Protein AF-A0A381ICF3-F1 (afdb_monomer_lite)

Foldseek 3Di:
DLVVLCVLLVVLQEDEDSVVSVLLCVLQVVVDPLDPDDPVNSSVLSNVLSVVQDHPGYRDSVSSCLRGPVNLLVLLLVLLVCLLVLVLPVNVVSVVVCVVSPDDLLNSLVSNLVLLVLLVQLVVVVVVVDDLVVSCVVVVHDSVSSVSSVVSNVRDDPVRSVVLNVLSVVLVVCCVVVVDPSVVSVSCSSVVSSDDPDD

Organism: Clostridioides difficile (NCBI:txid1496)

Sequence (199 aa):
MFKWIKKSFALNDVIIDNSQIMYFIEQEGYRDKSSEKTLSDLENEINKISSFVGKGNNVTNDVIDKLSQKKVENDIFKLIDYIGEQNASNAMKILNDMIQEGESVLGIFSMIARQFKIIMQVRQLQLDGYSTKLIADKLKMHQFVVGKALKQTKNFSDDIIVEILNYILESDYKIKTGLIRDTLAVEMLVSRYCKREAI

Structure (mmCIF, N/CA/C/O backbone):
data_AF-A0A381ICF3-F1
#
_entry.id   AF-A0A381ICF3-F1
#
loop_
_atom_site.group_PDB
_atom_site.id
_atom_site.type_symbol
_atom_site.label_atom_id
_atom_site.label_alt_id
_atom_site.label_comp_id
_atom_site.label_asym_id
_atom_site.label_entity_id
_atom_site.label_seq_id
_atom_site.pdbx_PDB_ins_code
_atom_site.Cartn_x
_atom_site.Cartn_y
_atom_site.Cartn_z
_atom_site.occupancy
_atom_site.B_iso_or_equiv
_atom_site.auth_seq_id
_atom_site.auth_comp_id
_atom_site.auth_asym_id
_atom_site.auth_atom_id
_atom_site.pdbx_PDB_model_num
ATOM 1 N N . MET A 1 1 ? -11.401 23.725 9.146 1.00 75.62 1 MET A N 1
ATOM 2 C CA . MET A 1 1 ? -11.017 22.300 9.222 1.00 75.62 1 MET A CA 1
ATOM 3 C C . MET A 1 1 ? -10.700 21.842 10.641 1.00 75.62 1 MET A C 1
ATOM 5 O O . MET A 1 1 ? -11.490 21.081 11.167 1.00 75.62 1 MET A O 1
ATOM 9 N N . PHE A 1 2 ? -9.653 22.350 11.306 1.00 87.56 2 PHE A N 1
ATOM 10 C CA . PHE A 1 2 ? -9.310 21.960 12.690 1.00 87.56 2 PHE A CA 1
ATOM 11 C C . PHE A 1 2 ? -10.513 21.962 13.657 1.00 87.56 2 PHE A C 1
ATOM 13 O O . PHE A 1 2 ? -10.790 20.967 14.317 1.00 87.56 2 PHE A O 1
ATOM 20 N N . LYS A 1 3 ? -11.287 23.060 13.679 1.00 88.69 3 LYS A N 1
ATOM 21 C CA . LYS A 1 3 ? -12.502 23.184 14.509 1.00 88.69 3 LYS A CA 1
ATOM 22 C C . LYS A 1 3 ? -13.570 22.129 14.191 1.00 88.69 3 LYS A C 1
ATOM 24 O O . LYS A 1 3 ? -14.278 21.711 15.096 1.00 88.69 3 LYS A O 1
ATOM 29 N N . TRP A 1 4 ? -13.691 21.731 12.923 1.00 90.94 4 TRP A N 1
ATOM 30 C CA . TRP A 1 4 ? -14.648 20.709 12.497 1.00 90.94 4 TRP A CA 1
ATOM 31 C C . TRP A 1 4 ? -14.203 19.331 12.989 1.00 90.94 4 TRP A C 1
ATOM 33 O O . TRP A 1 4 ? -14.973 18.695 13.689 1.00 90.94 4 TRP A O 1
ATOM 43 N N . ILE A 1 5 ? -12.937 18.951 12.776 1.00 91.06 5 ILE A N 1
ATOM 44 C CA . ILE A 1 5 ? -12.375 17.678 13.268 1.00 91.06 5 ILE A CA 1
ATOM 45 C C . ILE A 1 5 ? -12.525 17.570 14.791 1.00 91.06 5 ILE A C 1
ATOM 47 O O . ILE A 1 5 ? -13.017 16.564 15.293 1.00 91.06 5 ILE A O 1
ATOM 51 N N . LYS A 1 6 ? -12.191 18.642 15.527 1.00 93.00 6 LYS A N 1
ATOM 52 C CA . LYS A 1 6 ? -12.375 18.697 16.985 1.00 93.00 6 LYS A CA 1
ATOM 53 C C . LYS A 1 6 ? -13.827 18.448 17.395 1.00 93.00 6 LYS A C 1
ATOM 55 O O . LYS A 1 6 ? -14.081 17.708 18.339 1.00 93.00 6 LYS A O 1
ATOM 60 N N . LYS A 1 7 ? -14.776 19.074 16.691 1.00 92.94 7 LYS A N 1
ATOM 61 C CA . LYS A 1 7 ? -16.208 18.897 16.948 1.00 92.94 7 LYS A CA 1
ATOM 62 C C . LYS A 1 7 ? -16.662 17.474 16.614 1.00 92.94 7 LYS A C 1
ATOM 64 O O . LYS A 1 7 ? -17.421 16.912 17.388 1.00 92.94 7 LYS A O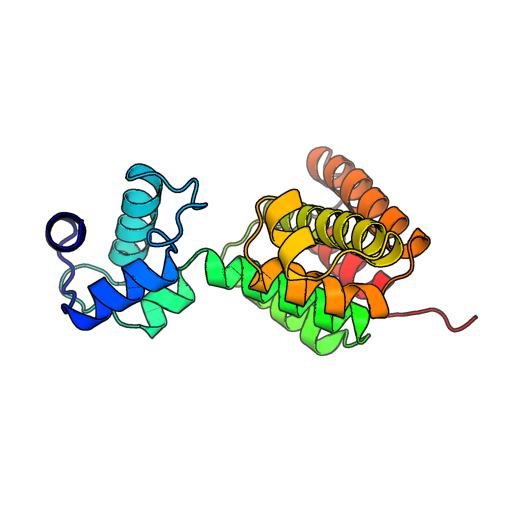 1
ATOM 69 N N . SER A 1 8 ? -16.194 16.891 15.513 1.00 92.81 8 SER A N 1
ATOM 70 C CA . SER A 1 8 ? -16.572 15.539 15.087 1.00 92.81 8 SER A CA 1
ATOM 71 C C . SER A 1 8 ? -16.098 14.460 16.066 1.00 92.81 8 SER A C 1
ATOM 73 O O . SER A 1 8 ? -16.874 13.572 16.401 1.00 92.81 8 SER A O 1
ATOM 75 N N . PHE A 1 9 ? -14.876 14.564 16.600 1.00 94.19 9 PHE A N 1
ATOM 76 C CA . PHE A 1 9 ? -14.427 13.679 17.684 1.00 94.19 9 PHE A CA 1
ATOM 77 C C . PHE A 1 9 ? -15.254 13.880 18.964 1.00 94.19 9 PHE A C 1
ATOM 79 O O . PHE A 1 9 ? -15.698 12.908 19.568 1.00 94.19 9 PHE A O 1
ATOM 86 N N . ALA A 1 10 ? -15.552 15.131 19.336 1.00 92.31 10 ALA A N 1
ATOM 87 C CA . ALA A 1 10 ? -16.382 15.416 20.508 1.00 92.31 10 ALA A CA 1
ATOM 88 C C . ALA A 1 10 ? -17.822 14.878 20.378 1.00 92.31 10 ALA A C 1
ATOM 90 O O . ALA A 1 10 ? -18.393 14.442 21.370 1.00 92.31 10 ALA A O 1
ATOM 91 N N . LEU A 1 11 ? -18.401 14.870 19.170 1.00 93.75 11 LEU A N 1
ATOM 92 C CA . LEU A 1 11 ? -19.720 14.274 18.901 1.00 93.75 11 LEU A CA 1
ATOM 93 C C . LEU A 1 11 ? -19.746 12.753 19.114 1.00 93.75 11 LEU A C 1
ATOM 95 O O . LEU A 1 11 ? -20.815 12.197 19.344 1.00 93.75 11 LEU A O 1
ATOM 99 N N . ASN A 1 12 ? -18.588 12.095 19.049 1.00 92.88 12 ASN A N 1
ATOM 100 C CA . ASN A 1 12 ? -18.431 10.668 19.315 1.00 92.88 12 ASN A CA 1
ATOM 101 C C . ASN A 1 12 ? -18.023 10.369 20.776 1.00 92.88 12 ASN A C 1
ATOM 103 O O . ASN A 1 12 ? -17.637 9.245 21.087 1.00 92.88 12 ASN A O 1
ATOM 107 N N . ASP A 1 13 ? -18.107 11.357 21.675 1.00 93.12 13 ASP A N 1
ATOM 108 C CA . ASP A 1 13 ? -17.745 11.252 23.096 1.00 93.12 13 ASP A CA 1
ATOM 109 C C . ASP A 1 13 ? -16.287 10.812 23.353 1.00 93.12 13 ASP A C 1
ATOM 111 O O . ASP A 1 13 ? -16.003 10.201 24.384 1.00 93.12 13 ASP A O 1
ATOM 115 N N . VAL A 1 14 ? -15.342 11.108 22.451 1.00 95.31 14 VAL A N 1
ATOM 116 C CA . VAL A 1 14 ? -13.908 10.822 22.660 1.00 95.31 14 VAL A CA 1
ATOM 117 C C . VAL A 1 14 ? -13.097 12.091 22.898 1.00 95.31 14 VAL A C 1
ATOM 119 O O . VAL A 1 14 ? -13.398 13.166 22.371 1.00 95.31 14 VAL A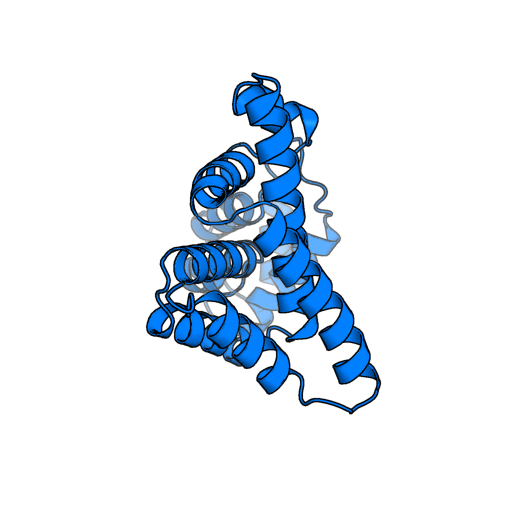 O 1
ATOM 122 N N . ILE A 1 15 ? -12.047 11.967 23.708 1.00 93.94 15 ILE A N 1
ATOM 123 C CA . ILE A 1 15 ? -11.167 13.074 24.079 1.00 93.94 15 ILE A CA 1
ATOM 124 C C . ILE A 1 15 ? -9.988 13.097 23.102 1.00 93.94 15 ILE A C 1
ATOM 126 O O . ILE A 1 15 ? -9.319 12.087 22.888 1.00 93.94 15 ILE A O 1
ATOM 130 N N . ILE A 1 16 ? -9.726 14.248 22.484 1.00 94.94 16 ILE A N 1
ATOM 131 C CA . ILE A 1 16 ? -8.587 14.427 21.581 1.00 94.94 16 ILE A CA 1
ATOM 132 C C . ILE A 1 16 ? -7.931 15.791 21.802 1.00 94.94 16 ILE A C 1
ATOM 134 O O . ILE A 1 16 ? -8.583 16.842 21.763 1.00 94.94 16 ILE A O 1
ATOM 138 N N . ASP A 1 17 ? -6.618 15.768 22.011 1.00 94.75 17 ASP A N 1
ATOM 139 C CA . ASP A 1 17 ? -5.812 16.966 22.192 1.00 94.75 17 ASP A CA 1
ATOM 140 C C . ASP A 1 17 ? -5.475 17.637 20.858 1.00 94.75 17 ASP A C 1
ATOM 142 O O . ASP A 1 17 ? -5.479 17.038 19.779 1.00 94.75 17 ASP A O 1
ATOM 146 N N . ASN A 1 18 ? -5.145 18.928 20.926 1.00 93.25 18 ASN A N 1
ATOM 147 C CA . ASN A 1 18 ? -4.840 19.710 19.731 1.00 93.25 18 ASN A CA 1
ATOM 148 C C . ASN A 1 18 ? -3.637 19.140 18.948 1.00 93.25 18 ASN A C 1
ATOM 150 O O . ASN A 1 18 ? -3.632 19.219 17.720 1.00 93.25 18 ASN A O 1
ATOM 154 N N . SER A 1 19 ? -2.648 18.552 19.631 1.00 92.94 19 SER A N 1
ATOM 155 C CA . SER A 1 19 ? -1.503 17.867 19.013 1.00 92.94 19 SER A CA 1
ATOM 156 C C . SER A 1 19 ? -1.933 16.678 18.156 1.00 92.94 19 SER A C 1
ATOM 158 O O . SER A 1 19 ? -1.491 16.556 17.018 1.00 92.94 19 SER A O 1
ATOM 160 N N . GLN A 1 20 ? -2.849 15.851 18.657 1.00 93.88 20 GLN A N 1
ATOM 161 C CA . GLN A 1 20 ? -3.357 14.668 17.964 1.00 93.88 20 GLN A CA 1
ATOM 162 C C . GLN A 1 20 ? -4.243 15.051 16.781 1.00 93.88 20 GLN A C 1
ATOM 164 O O . GLN A 1 20 ? -4.170 14.413 15.737 1.00 93.88 20 GLN A O 1
ATOM 169 N N . ILE A 1 21 ? -5.017 16.138 16.884 1.00 91.75 21 ILE A N 1
ATOM 170 C CA . ILE A 1 21 ? -5.759 16.674 15.731 1.00 91.75 21 ILE A CA 1
ATOM 171 C C . ILE A 1 21 ? -4.792 17.101 14.621 1.00 91.75 21 ILE A C 1
ATOM 173 O O . ILE A 1 21 ? -5.033 16.819 13.449 1.00 91.75 21 ILE A O 1
ATOM 177 N N . MET A 1 22 ? -3.703 17.793 14.971 1.00 88.69 22 MET A N 1
ATOM 178 C CA . MET A 1 22 ? -2.701 18.208 13.985 1.00 88.6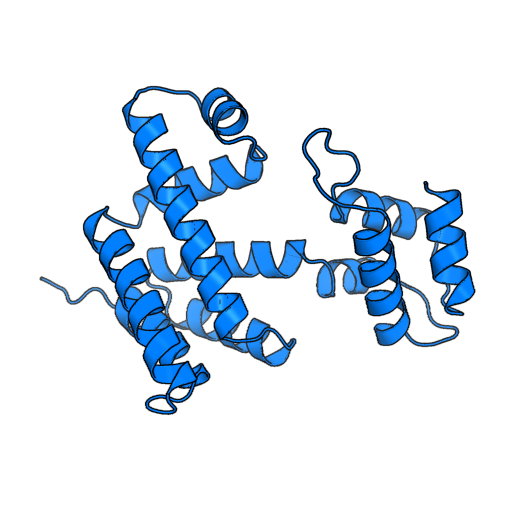9 22 MET A CA 1
ATOM 179 C C . MET A 1 22 ? -2.016 17.002 13.346 1.00 88.69 22 MET A C 1
ATOM 181 O O . MET A 1 22 ? -1.868 16.976 12.125 1.00 88.69 22 MET A O 1
ATOM 185 N N . TYR A 1 23 ? -1.676 16.001 14.158 1.00 88.19 23 TYR A N 1
ATOM 186 C CA . TYR A 1 23 ? -1.089 14.749 13.701 1.00 88.19 23 TYR A CA 1
ATOM 187 C C . TYR A 1 23 ? -2.024 13.988 12.751 1.00 88.19 23 TYR A C 1
ATOM 189 O O . TYR A 1 23 ? -1.622 13.615 11.654 1.00 88.19 23 TYR A O 1
ATOM 197 N N . PHE A 1 24 ? -3.303 13.851 13.107 1.00 88.12 24 PHE A N 1
ATOM 198 C CA . PHE A 1 24 ? -4.329 13.246 12.256 1.00 88.12 24 PHE A CA 1
ATOM 199 C C . PHE A 1 24 ? -4.463 13.967 10.907 1.00 88.12 24 PHE A C 1
ATOM 201 O O . PHE A 1 24 ? -4.472 13.322 9.866 1.00 88.12 24 PHE A O 1
ATOM 208 N N . ILE A 1 25 ? -4.499 15.306 10.886 1.00 85.12 25 ILE A N 1
ATOM 209 C CA . ILE A 1 25 ? -4.577 16.077 9.628 1.00 85.12 25 ILE A CA 1
ATOM 210 C C . ILE A 1 25 ? -3.374 15.796 8.716 1.00 85.12 25 ILE A C 1
ATOM 212 O O . ILE A 1 25 ? -3.514 15.740 7.492 1.00 85.12 25 ILE A O 1
ATOM 216 N N . GLU A 1 26 ? -2.186 15.663 9.301 1.00 80.00 26 GLU A N 1
ATOM 217 C CA . GLU A 1 26 ? -0.960 15.352 8.572 1.00 80.00 26 GLU A CA 1
ATOM 218 C C . GLU A 1 26 ? -0.970 13.912 8.039 1.00 80.00 26 GLU A C 1
ATOM 220 O O . GLU A 1 26 ? -0.672 13.679 6.860 1.00 80.00 26 GLU A O 1
ATOM 225 N N . GLN A 1 27 ? -1.402 12.953 8.860 1.00 77.25 27 GLN A N 1
ATOM 226 C CA . GLN A 1 27 ? -1.544 11.560 8.448 1.00 77.25 27 GLN A CA 1
ATOM 227 C C . GLN A 1 27 ? -2.616 11.379 7.378 1.00 77.25 27 GLN A C 1
ATOM 229 O O . GLN A 1 27 ? -2.380 10.690 6.396 1.00 77.25 27 GLN A O 1
ATOM 234 N N . GLU A 1 28 ? -3.720 12.108 7.420 1.00 73.31 28 GLU A N 1
ATOM 235 C CA . GLU A 1 28 ? -4.724 11.995 6.367 1.00 73.31 28 GLU A CA 1
ATOM 236 C C . GLU A 1 28 ? -4.315 12.692 5.060 1.00 73.31 28 GLU A C 1
ATOM 238 O O . GLU A 1 28 ? -4.953 12.492 4.031 1.00 73.31 28 GLU A O 1
ATOM 243 N N . GLY A 1 29 ? -3.215 13.456 5.044 1.00 65.12 29 GLY A N 1
ATOM 244 C CA . GLY A 1 29 ? -2.663 14.033 3.813 1.00 65.12 29 GLY A CA 1
ATOM 245 C C . GLY A 1 29 ? -3.543 15.121 3.189 1.00 65.12 29 GLY A C 1
ATOM 246 O O . GLY A 1 29 ? -3.321 15.513 2.050 1.00 65.12 29 GLY A O 1
ATOM 247 N N . TYR A 1 30 ? -4.521 15.659 3.927 1.00 59.97 30 TYR A N 1
ATOM 248 C CA . TYR A 1 30 ? -5.453 16.680 3.424 1.00 59.97 30 TYR A CA 1
ATOM 249 C C . TYR A 1 30 ? -4.766 18.021 3.097 1.00 59.97 30 TYR A C 1
ATOM 251 O O . TYR A 1 30 ? -5.310 18.871 2.398 1.00 59.97 30 TYR A O 1
ATOM 259 N N . ARG A 1 31 ? -3.544 18.241 3.600 1.00 53.59 31 ARG A N 1
ATOM 260 C CA . ARG A 1 31 ? -2.722 19.408 3.235 1.00 53.59 31 ARG A CA 1
ATOM 261 C C . ARG A 1 31 ? -2.093 19.308 1.843 1.00 53.59 31 ARG A C 1
ATOM 263 O O . ARG A 1 31 ? -1.519 20.294 1.383 1.00 53.59 31 ARG A O 1
ATOM 270 N N . ASP A 1 32 ? -2.186 18.159 1.186 1.00 56.94 32 ASP A N 1
ATOM 271 C CA . ASP A 1 32 ? -1.647 17.961 -0.151 1.00 56.94 32 ASP A CA 1
ATOM 272 C C . ASP A 1 32 ? -2.641 18.464 -1.209 1.00 56.94 32 ASP A C 1
ATOM 274 O O . ASP A 1 32 ? -3.799 18.052 -1.242 1.00 56.94 32 ASP A O 1
ATOM 278 N N . LYS A 1 33 ? -2.185 19.355 -2.100 1.00 49.38 33 LYS A N 1
ATOM 279 C CA . LYS A 1 33 ? -2.993 19.896 -3.211 1.00 49.38 33 LYS A CA 1
ATOM 280 C C . LYS A 1 33 ? -3.439 18.817 -4.207 1.00 49.38 33 LYS A C 1
ATOM 282 O O . LYS A 1 33 ? -4.293 19.100 -5.041 1.00 49.38 33 LYS A O 1
ATOM 287 N N . SER A 1 34 ? -2.846 17.625 -4.136 1.00 48.44 34 SER A N 1
ATOM 288 C CA . SER A 1 34 ? -3.197 16.450 -4.939 1.00 48.44 34 SER A CA 1
ATOM 289 C C . SER A 1 34 ? -4.128 15.457 -4.228 1.00 48.44 34 SER A C 1
ATOM 291 O O . SER A 1 34 ? -4.500 14.453 -4.827 1.00 48.44 34 SER A O 1
ATOM 293 N N . SER A 1 35 ? -4.517 15.714 -2.972 1.00 56.44 35 SER A N 1
ATOM 294 C CA . SER A 1 35 ? -5.381 14.809 -2.209 1.00 56.44 35 SER A CA 1
ATOM 295 C C . SER A 1 35 ? -6.818 14.834 -2.737 1.00 56.44 35 SER A C 1
ATOM 297 O O . SER A 1 35 ? -7.494 15.859 -2.675 1.00 56.44 35 SER A O 1
ATOM 299 N N . GLU A 1 36 ? -7.295 13.688 -3.225 1.00 57.31 36 GLU A N 1
ATOM 300 C CA . GLU A 1 36 ? -8.696 13.467 -3.620 1.00 57.31 36 GLU A CA 1
ATOM 301 C C . GLU A 1 36 ? -9.624 13.229 -2.409 1.00 57.31 36 GLU A C 1
ATOM 303 O O . GLU A 1 36 ? -10.817 12.990 -2.590 1.00 57.31 36 GLU A O 1
ATOM 308 N N . LYS A 1 37 ? -9.108 13.292 -1.167 1.00 66.31 37 LYS A N 1
ATOM 309 C CA . LYS A 1 37 ? -9.900 12.993 0.035 1.00 66.31 37 LYS A CA 1
ATOM 310 C C . LYS A 1 37 ? -10.990 14.027 0.276 1.00 66.31 37 LYS A C 1
ATOM 312 O O . LYS A 1 37 ? -10.753 15.234 0.333 1.00 66.31 37 LYS A O 1
ATOM 317 N N . THR A 1 38 ? -12.192 13.524 0.508 1.00 75.69 38 THR A N 1
ATOM 318 C CA . THR A 1 38 ? -13.378 14.312 0.822 1.00 75.69 38 THR A CA 1
ATOM 319 C C . THR A 1 38 ? -13.546 14.492 2.333 1.00 75.69 38 THR A C 1
ATOM 321 O O . THR A 1 38 ? -12.919 13.817 3.151 1.00 75.69 38 THR A O 1
ATOM 324 N N . LEU A 1 39 ? -14.443 15.399 2.736 1.00 78.62 39 LEU A N 1
ATOM 325 C CA . LEU A 1 39 ? -14.858 15.508 4.141 1.00 78.62 39 LEU A CA 1
ATOM 326 C C . LEU A 1 39 ? -15.512 14.216 4.656 1.00 78.62 39 LEU A C 1
ATOM 328 O O . LEU A 1 39 ? -15.394 13.929 5.843 1.00 78.62 39 LEU A O 1
ATOM 332 N N . SER A 1 40 ? -16.153 13.441 3.774 1.00 80.56 40 SER A N 1
ATOM 333 C CA . SER A 1 40 ? -16.764 12.158 4.131 1.00 80.56 40 SER A CA 1
ATOM 334 C C . SER A 1 40 ? -15.708 11.109 4.476 1.00 80.56 40 SER A C 1
ATOM 336 O O . SER A 1 40 ? -15.891 10.367 5.435 1.00 80.56 40 SER A O 1
ATOM 338 N N . ASP A 1 41 ? -14.575 11.095 3.769 1.00 79.62 41 ASP A N 1
ATOM 339 C CA . ASP A 1 41 ? -13.462 10.194 4.089 1.00 79.62 41 ASP A CA 1
ATOM 340 C C . ASP A 1 41 ? -12.887 10.509 5.472 1.00 79.62 41 ASP A C 1
ATOM 342 O O . ASP A 1 41 ? -12.695 9.612 6.288 1.00 79.62 41 ASP A O 1
ATOM 346 N N . LEU A 1 42 ? -12.699 11.797 5.784 1.00 84.81 42 LEU A N 1
ATOM 347 C CA . LEU A 1 42 ? -12.259 12.220 7.115 1.00 84.81 42 LEU A CA 1
ATOM 348 C C . LEU A 1 42 ? -13.271 11.854 8.204 1.00 84.81 42 LEU A C 1
ATOM 350 O O . LEU A 1 42 ? -12.872 11.468 9.297 1.00 84.81 42 LEU A O 1
ATOM 354 N N . GLU A 1 43 ? -14.567 11.982 7.929 1.00 88.12 43 GLU A N 1
ATOM 355 C CA . GLU A 1 43 ? -15.617 11.592 8.871 1.00 88.12 43 GLU A CA 1
ATOM 356 C C . GLU A 1 43 ? -15.596 10.084 9.145 1.00 88.12 43 GLU A C 1
ATOM 358 O O . GLU A 1 43 ? -15.655 9.675 10.304 1.00 88.12 43 GLU A O 1
ATOM 363 N N . ASN A 1 44 ? -15.416 9.261 8.109 1.00 86.50 44 ASN A N 1
ATOM 364 C CA . ASN A 1 44 ? -15.277 7.812 8.253 1.00 86.50 44 ASN A CA 1
ATOM 365 C C . ASN A 1 44 ? -14.059 7.440 9.110 1.00 86.50 44 ASN A C 1
ATOM 367 O O . ASN A 1 44 ? -14.170 6.611 10.015 1.00 86.50 44 ASN A O 1
ATOM 371 N N . GLU A 1 45 ? -12.915 8.086 8.884 1.00 87.62 45 GLU A N 1
ATOM 372 C CA . GLU A 1 45 ? -11.703 7.865 9.679 1.00 87.62 45 GLU A CA 1
ATOM 373 C C . GLU A 1 45 ? -11.884 8.309 11.142 1.00 87.62 45 GLU A C 1
ATOM 375 O O . GLU A 1 45 ? -11.503 7.583 12.063 1.00 87.62 45 GLU A O 1
ATOM 380 N N . ILE A 1 46 ? -12.543 9.449 11.384 1.00 91.94 46 ILE A N 1
ATOM 381 C CA . ILE A 1 46 ? -12.881 9.924 12.736 1.00 91.94 46 ILE A CA 1
ATOM 382 C C . ILE A 1 46 ? -13.802 8.928 13.448 1.00 91.94 46 ILE A C 1
ATOM 384 O O . ILE A 1 46 ? -13.559 8.594 14.610 1.00 91.94 46 ILE A O 1
ATOM 388 N N . ASN A 1 47 ? -14.833 8.427 12.767 1.00 91.06 47 ASN A N 1
ATOM 389 C CA . ASN A 1 47 ? -15.771 7.459 13.333 1.00 91.06 47 ASN A CA 1
ATOM 390 C C . ASN A 1 47 ? -15.077 6.129 13.651 1.00 91.06 47 ASN A C 1
ATOM 392 O O . ASN A 1 47 ? -15.315 5.551 14.714 1.00 91.06 47 ASN A O 1
ATOM 396 N N . LYS A 1 48 ? -14.166 5.676 12.784 1.00 89.75 48 LYS A N 1
ATOM 397 C CA . LYS A 1 48 ? -13.345 4.477 13.003 1.00 89.75 48 LYS A CA 1
ATOM 398 C C . LYS A 1 48 ? -12.451 4.623 14.235 1.00 89.75 48 LYS A C 1
ATOM 400 O O . LYS A 1 48 ? -12.489 3.770 15.120 1.00 89.75 48 LYS A O 1
ATOM 405 N N . ILE A 1 49 ? -11.705 5.728 14.331 1.00 92.06 49 ILE A N 1
ATOM 406 C CA . ILE A 1 49 ? -10.842 6.020 15.486 1.00 92.06 49 ILE A CA 1
ATOM 407 C C . ILE A 1 49 ? -11.673 6.107 16.767 1.00 92.06 49 ILE A C 1
ATOM 409 O O . ILE A 1 49 ? -11.325 5.487 17.769 1.00 92.06 49 ILE A O 1
ATOM 413 N N . SER A 1 50 ? -12.794 6.827 16.734 1.00 93.88 50 SER A N 1
ATOM 414 C CA . SER A 1 50 ? -13.643 7.009 17.915 1.00 93.88 50 SER A CA 1
ATOM 415 C C . SER A 1 50 ? -14.253 5.689 18.393 1.00 93.88 50 SER A C 1
ATOM 417 O O . SER A 1 50 ? -14.280 5.422 19.593 1.00 93.88 50 SER A O 1
ATOM 419 N N . SER A 1 51 ? -14.678 4.832 17.460 1.00 90.62 51 SER A N 1
ATOM 420 C CA . SER A 1 51 ? -15.228 3.505 17.768 1.00 90.62 51 SER A CA 1
ATOM 421 C C . SER A 1 51 ? -14.188 2.583 18.401 1.00 90.62 51 SER A C 1
ATOM 423 O O . SER A 1 51 ? -14.510 1.840 19.323 1.00 90.62 51 SER A O 1
ATOM 425 N N . PHE A 1 52 ? -12.939 2.649 17.934 1.00 90.94 52 PHE A N 1
ATOM 426 C CA . PHE A 1 52 ? -11.840 1.859 18.486 1.00 90.94 52 PHE A CA 1
ATOM 427 C C . PHE A 1 52 ? -11.426 2.325 19.890 1.00 90.94 52 PHE A C 1
ATOM 429 O O . PHE A 1 52 ? -11.179 1.503 20.767 1.00 90.94 52 PHE A O 1
ATOM 436 N N . VAL A 1 53 ? -11.349 3.643 20.106 1.00 93.25 53 VAL A N 1
ATOM 437 C CA . VAL A 1 53 ? -10.945 4.249 21.389 1.00 93.25 53 VAL A CA 1
ATOM 438 C C . VAL A 1 53 ? -12.016 4.057 22.463 1.00 93.25 53 VAL A C 1
ATOM 440 O O . VAL A 1 53 ? -11.697 3.802 23.626 1.00 93.25 53 VAL A O 1
ATOM 443 N N . GLY A 1 54 ? -13.289 4.149 22.077 1.00 90.00 54 GLY A N 1
ATOM 444 C CA . GLY A 1 54 ? -14.419 4.067 22.992 1.00 90.00 54 GLY A CA 1
ATOM 445 C C . GLY A 1 54 ? -14.659 5.366 23.769 1.00 90.00 54 GLY A C 1
ATOM 446 O O . GLY A 1 54 ? -13.774 6.205 23.944 1.00 90.00 54 GLY A O 1
ATOM 447 N N . LYS A 1 55 ? -15.898 5.537 24.236 1.00 92.62 55 LYS A N 1
ATOM 448 C CA . LYS A 1 55 ? -16.363 6.769 24.887 1.00 92.62 55 LYS A CA 1
ATOM 449 C C . LYS A 1 55 ? -15.560 7.098 26.149 1.00 92.62 55 LYS A C 1
ATOM 451 O O . LYS A 1 55 ? -15.306 6.222 26.971 1.00 92.62 55 LYS A O 1
ATOM 456 N N . GLY A 1 56 ? -15.222 8.372 26.324 1.00 90.06 56 GLY A N 1
ATOM 457 C CA . GLY A 1 56 ? -14.499 8.903 27.482 1.00 90.06 56 GLY A CA 1
ATOM 458 C C . GLY A 1 56 ? -12.989 8.655 27.472 1.00 90.06 56 GLY A C 1
ATOM 459 O O . GLY A 1 56 ? -12.306 9.114 28.385 1.00 90.06 56 GLY A O 1
ATOM 460 N N . ASN A 1 57 ? -12.459 7.969 26.456 1.00 93.88 57 ASN A N 1
ATOM 461 C CA . ASN A 1 57 ? -11.032 7.686 26.335 1.00 93.88 57 ASN A CA 1
ATOM 462 C C . ASN A 1 57 ? -10.317 8.695 25.424 1.00 93.88 57 ASN A C 1
ATOM 464 O O . ASN A 1 57 ? -10.939 9.438 24.659 1.00 93.88 57 ASN A O 1
ATOM 468 N N . ASN A 1 58 ? -8.985 8.705 25.522 1.00 94.69 58 ASN A N 1
ATOM 469 C CA . ASN A 1 58 ? -8.115 9.603 24.769 1.00 94.69 58 ASN A CA 1
ATOM 470 C C . ASN A 1 58 ? -7.660 8.978 23.446 1.00 94.69 58 ASN A C 1
ATOM 472 O O . ASN A 1 58 ? -7.159 7.853 23.418 1.00 94.69 58 ASN A O 1
ATOM 476 N N . VAL A 1 59 ? -7.753 9.744 22.362 1.00 95.06 59 VAL A N 1
ATOM 477 C CA . VAL A 1 59 ? -7.100 9.421 21.089 1.00 95.06 59 VAL A CA 1
ATOM 478 C C . VAL A 1 59 ? -5.598 9.677 21.230 1.00 95.06 59 VAL A C 1
ATOM 480 O O . VAL A 1 59 ? -5.198 10.756 21.660 1.00 95.06 59 VAL A O 1
ATOM 483 N N . THR A 1 60 ? -4.758 8.715 20.843 1.00 93.75 60 THR A N 1
ATOM 484 C CA . THR A 1 60 ? -3.289 8.843 20.845 1.00 93.75 60 THR A CA 1
ATOM 485 C C . THR A 1 60 ? -2.725 8.766 19.426 1.00 93.75 60 THR A C 1
ATOM 487 O O . THR A 1 60 ? -3.412 8.329 18.501 1.00 93.75 60 THR A O 1
ATOM 490 N N . ASN A 1 61 ? -1.461 9.168 19.242 1.00 89.69 61 ASN A N 1
ATOM 491 C CA . ASN A 1 61 ? -0.784 9.021 17.947 1.00 89.69 61 ASN A CA 1
ATOM 492 C C . ASN A 1 61 ? -0.714 7.549 17.520 1.00 89.69 61 ASN A C 1
ATOM 494 O O . ASN A 1 61 ? -0.995 7.259 16.365 1.00 89.69 61 ASN A O 1
ATOM 498 N N . ASP A 1 62 ? -0.454 6.630 18.456 1.00 86.38 62 ASP A N 1
ATOM 499 C CA . ASP A 1 62 ? -0.410 5.191 18.168 1.00 86.38 62 ASP A CA 1
ATOM 500 C C . ASP A 1 62 ? -1.746 4.671 17.628 1.00 86.38 62 ASP A C 1
ATOM 502 O O . ASP A 1 62 ? -1.773 3.847 16.717 1.00 86.38 62 ASP A O 1
ATOM 506 N N . VAL A 1 63 ? -2.871 5.163 18.160 1.00 88.62 63 VAL A N 1
ATOM 507 C CA . VAL A 1 63 ? -4.201 4.801 17.651 1.00 88.62 63 VAL A CA 1
ATOM 508 C C . VAL A 1 63 ? -4.423 5.365 16.250 1.00 88.62 63 VAL A C 1
ATOM 510 O O . VAL A 1 63 ? -4.926 4.653 15.381 1.00 88.62 63 VAL A O 1
ATOM 513 N N . ILE A 1 64 ? -4.048 6.628 16.023 1.00 88.19 64 ILE A N 1
ATOM 514 C CA . ILE A 1 64 ? -4.152 7.269 14.706 1.00 88.19 64 ILE A CA 1
ATOM 515 C C . ILE A 1 64 ? -3.328 6.484 13.679 1.00 88.19 64 ILE A C 1
ATOM 517 O O . ILE A 1 64 ? -3.838 6.151 12.613 1.00 88.19 64 ILE A O 1
ATOM 521 N N . ASP A 1 65 ? -2.091 6.128 14.019 1.00 82.62 65 ASP A N 1
ATOM 522 C CA . ASP A 1 65 ? -1.200 5.372 13.142 1.00 82.62 65 ASP A CA 1
ATOM 523 C C . ASP A 1 65 ? -1.718 3.965 12.888 1.00 82.62 65 ASP A C 1
ATOM 525 O O . ASP A 1 65 ? -1.699 3.506 11.751 1.00 82.62 65 ASP A O 1
ATOM 529 N N . LYS A 1 66 ? -2.231 3.293 13.923 1.00 79.81 66 LYS A N 1
ATOM 530 C CA . LYS A 1 66 ? -2.798 1.949 13.799 1.00 79.81 66 LYS A CA 1
ATOM 531 C C . LYS A 1 66 ? -3.976 1.903 12.826 1.00 79.81 66 LYS A C 1
ATOM 533 O O . LYS A 1 66 ? -4.168 0.894 12.158 1.00 79.81 66 LYS A O 1
ATOM 538 N N . LEU A 1 67 ? -4.774 2.965 12.780 1.00 80.06 67 LEU A N 1
ATOM 539 C CA . LEU A 1 67 ? -6.042 2.978 12.057 1.00 80.06 67 LEU A CA 1
ATOM 540 C C . LEU A 1 67 ? -5.986 3.749 10.736 1.00 80.06 67 LEU A C 1
ATOM 542 O O . LEU A 1 67 ? -6.910 3.614 9.941 1.00 80.06 67 LEU A O 1
ATOM 546 N N . SER A 1 68 ? -4.945 4.537 10.468 1.00 75.19 68 SER A N 1
ATOM 547 C CA . SER A 1 68 ? -4.866 5.324 9.235 1.00 75.19 68 SER A CA 1
ATOM 548 C C . SER A 1 68 ? -4.685 4.437 8.001 1.00 75.19 68 SER A C 1
ATOM 550 O O . SER A 1 68 ? -3.901 3.489 7.997 1.00 75.19 68 SER A O 1
ATOM 552 N N . GLN A 1 69 ? -5.328 4.809 6.893 1.00 68.38 69 GLN A N 1
ATOM 553 C CA . GLN A 1 69 ? -5.138 4.172 5.579 1.00 68.38 69 GLN A CA 1
ATOM 554 C C . GLN A 1 69 ? -3.668 4.150 5.134 1.00 68.38 69 GLN A C 1
ATOM 556 O O . GLN A 1 69 ? -3.229 3.216 4.461 1.00 68.38 69 GLN A O 1
ATOM 561 N N . LYS A 1 70 ? -2.880 5.151 5.555 1.00 72.50 70 LYS A N 1
ATOM 562 C CA . LYS A 1 70 ? -1.439 5.184 5.286 1.00 72.50 70 LYS A CA 1
ATOM 563 C C . LYS A 1 70 ? -0.712 3.982 5.873 1.00 72.50 70 LYS A C 1
ATOM 565 O O . LYS A 1 70 ? 0.307 3.583 5.319 1.00 72.50 70 LYS A O 1
ATOM 570 N N . LYS A 1 71 ? -1.202 3.396 6.969 1.00 79.44 71 LYS A N 1
ATOM 571 C CA . LYS A 1 71 ? -0.610 2.188 7.544 1.00 79.44 71 LYS A CA 1
ATOM 572 C C . LYS A 1 71 ? -0.705 1.020 6.578 1.00 79.44 71 LYS A C 1
ATOM 574 O O . LYS A 1 71 ? 0.321 0.426 6.278 1.00 79.44 71 LYS A O 1
ATOM 579 N N . VAL A 1 72 ? -1.897 0.742 6.054 1.00 83.94 72 VAL A N 1
ATOM 580 C CA . VAL A 1 72 ? -2.115 -0.381 5.132 1.00 83.94 72 VAL A CA 1
ATOM 581 C C . VAL A 1 72 ? -1.299 -0.177 3.860 1.00 83.94 72 VAL A C 1
ATOM 583 O O . VAL A 1 72 ? -0.593 -1.082 3.431 1.00 83.94 72 VAL A O 1
ATOM 586 N N . GLU A 1 73 ? -1.290 1.036 3.293 1.00 85.62 73 GLU A N 1
ATOM 587 C CA . GLU A 1 73 ? -0.419 1.348 2.151 1.00 85.62 73 GLU A CA 1
ATOM 588 C C . GLU A 1 73 ? 1.068 1.122 2.488 1.00 85.62 73 GLU A C 1
ATOM 590 O O . GLU A 1 73 ? 1.791 0.497 1.711 1.00 85.62 73 GLU A O 1
ATOM 595 N N . ASN A 1 74 ? 1.526 1.561 3.665 1.00 87.31 74 ASN A N 1
ATOM 596 C CA . ASN A 1 74 ? 2.887 1.322 4.156 1.00 87.31 74 ASN A CA 1
ATOM 597 C C . ASN A 1 74 ? 3.210 -0.161 4.345 1.00 87.31 74 ASN A C 1
ATOM 599 O O . ASN A 1 74 ? 4.322 -0.584 4.023 1.00 87.31 74 ASN A O 1
ATOM 603 N N . ASP A 1 75 ? 2.267 -0.948 4.844 1.00 93.38 75 ASP A N 1
ATOM 604 C CA . ASP A 1 75 ? 2.446 -2.376 5.059 1.00 93.38 75 ASP A CA 1
ATOM 605 C C . ASP A 1 75 ? 2.440 -3.141 3.728 1.00 93.38 75 ASP A C 1
ATOM 607 O O . ASP A 1 75 ? 3.245 -4.053 3.557 1.00 93.38 75 ASP A O 1
ATOM 611 N N . ILE A 1 76 ? 1.690 -2.683 2.719 1.00 95.56 76 ILE A N 1
ATOM 612 C CA . ILE A 1 76 ? 1.800 -3.173 1.335 1.00 95.56 76 ILE A CA 1
ATOM 613 C C . ILE A 1 76 ? 3.170 -2.841 0.729 1.00 95.56 76 ILE A C 1
ATOM 615 O O . ILE A 1 76 ? 3.786 -3.713 0.111 1.00 95.56 76 ILE A O 1
ATOM 619 N N . PHE A 1 77 ? 3.698 -1.623 0.928 1.00 94.12 77 PHE A N 1
ATOM 620 C CA . PHE A 1 77 ? 5.060 -1.298 0.482 1.00 94.12 77 PHE A CA 1
ATOM 621 C C . PHE A 1 77 ? 6.090 -2.235 1.123 1.00 94.12 77 PHE A C 1
ATOM 623 O O . PHE A 1 77 ? 6.930 -2.779 0.412 1.00 94.12 77 PHE A O 1
ATOM 630 N N . LYS A 1 78 ? 6.006 -2.458 2.441 1.00 95.44 78 LYS A N 1
ATOM 631 C CA . LYS A 1 78 ? 6.900 -3.374 3.168 1.00 95.44 78 LYS A CA 1
ATOM 632 C C . LYS A 1 78 ? 6.736 -4.825 2.718 1.00 95.44 78 LYS A C 1
ATOM 634 O O . LYS A 1 78 ? 7.737 -5.512 2.565 1.00 95.44 78 LYS A O 1
ATOM 639 N N . LEU A 1 79 ? 5.508 -5.294 2.488 1.00 97.44 79 LEU A N 1
ATOM 640 C CA . LEU A 1 79 ? 5.243 -6.640 1.980 1.00 97.44 79 LEU A CA 1
ATOM 641 C C . LEU A 1 79 ? 5.951 -6.851 0.639 1.00 97.44 79 LEU A C 1
ATOM 643 O O . LEU A 1 79 ? 6.660 -7.838 0.469 1.00 97.44 79 LEU A O 1
ATOM 647 N N . ILE A 1 80 ? 5.808 -5.906 -0.292 1.00 96.50 80 ILE A N 1
ATOM 648 C CA . ILE A 1 80 ? 6.462 -5.971 -1.605 1.00 96.50 80 ILE A CA 1
ATOM 649 C C . ILE A 1 80 ? 7.986 -5.855 -1.477 1.00 96.50 80 ILE A C 1
ATOM 651 O O . ILE A 1 80 ? 8.699 -6.572 -2.181 1.00 96.50 80 ILE A O 1
ATOM 655 N N . ASP A 1 81 ? 8.487 -5.012 -0.566 1.00 95.06 81 ASP A N 1
ATOM 656 C CA . ASP A 1 81 ? 9.918 -4.923 -0.247 1.00 95.06 81 ASP A CA 1
ATOM 657 C C . ASP A 1 81 ? 10.436 -6.304 0.222 1.00 95.06 81 ASP A C 1
ATOM 659 O O . ASP A 1 81 ? 11.370 -6.837 -0.376 1.00 95.0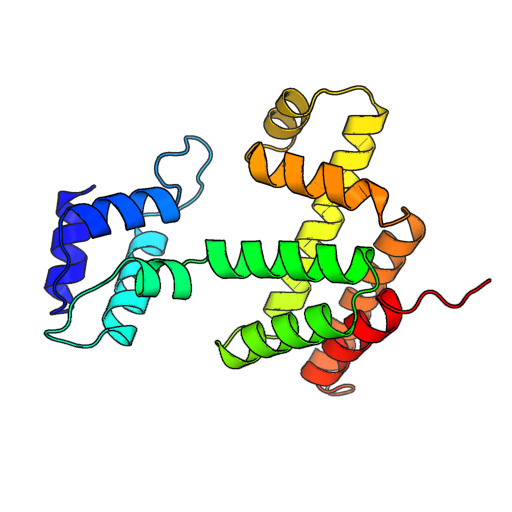6 81 ASP A O 1
ATOM 663 N N . TYR A 1 82 ? 9.768 -6.955 1.185 1.00 96.50 82 TYR A N 1
ATOM 664 C CA . TYR A 1 82 ? 10.141 -8.292 1.666 1.00 96.50 82 TYR A CA 1
ATOM 665 C C . TYR A 1 82 ? 10.026 -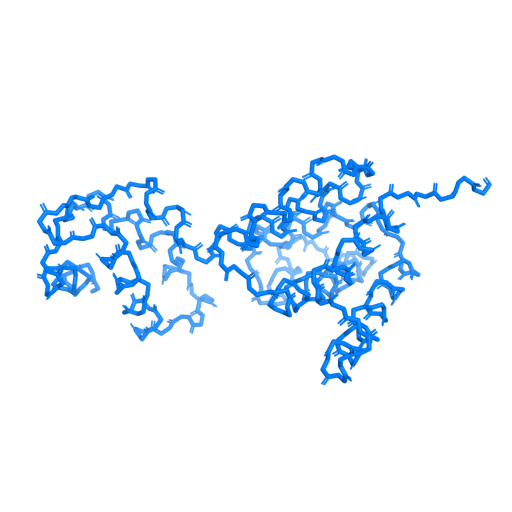9.383 0.597 1.00 96.50 82 TYR A C 1
ATOM 667 O O . TYR A 1 82 ? 10.870 -10.279 0.563 1.00 96.50 82 TYR A O 1
ATOM 675 N N . ILE A 1 83 ? 9.025 -9.319 -0.288 1.00 95.69 83 ILE A N 1
ATOM 676 C CA . ILE A 1 83 ? 8.921 -10.239 -1.430 1.00 95.69 83 ILE A CA 1
ATOM 677 C C . ILE A 1 83 ? 10.142 -10.078 -2.341 1.00 95.69 83 ILE A C 1
ATOM 679 O O . ILE A 1 83 ? 10.801 -11.066 -2.661 1.00 95.69 83 ILE A O 1
ATOM 683 N N . GLY A 1 84 ? 10.483 -8.840 -2.707 1.00 93.38 84 GLY A N 1
ATOM 684 C CA . GLY A 1 84 ? 11.628 -8.543 -3.570 1.00 93.38 84 GLY A CA 1
ATOM 685 C C . GLY A 1 84 ? 12.980 -8.895 -2.942 1.00 93.38 84 GLY A C 1
ATOM 686 O O . GLY A 1 84 ? 13.910 -9.271 -3.651 1.00 93.38 84 GLY A O 1
ATOM 687 N N . GLU A 1 85 ? 13.078 -8.818 -1.615 1.00 93.88 85 GLU A N 1
ATOM 688 C CA . GLU A 1 85 ? 14.244 -9.223 -0.820 1.00 93.88 85 GLU A CA 1
ATOM 689 C C . GLU A 1 85 ? 14.282 -10.731 -0.516 1.00 93.88 85 GLU A C 1
ATOM 691 O O . GLU A 1 85 ? 15.190 -11.192 0.174 1.00 93.88 85 GLU A O 1
ATOM 696 N N . GLN A 1 86 ? 13.308 -11.507 -1.007 1.00 92.62 86 GLN A N 1
ATOM 697 C CA . GLN A 1 86 ? 13.165 -12.947 -0.740 1.00 92.62 86 GLN A CA 1
ATOM 698 C C . GLN A 1 86 ? 13.034 -13.285 0.757 1.00 92.62 86 GLN A C 1
ATOM 700 O O . GLN A 1 86 ? 13.323 -14.395 1.208 1.00 92.62 86 GLN A O 1
ATOM 705 N N . ASN A 1 87 ? 12.541 -12.339 1.556 1.00 94.75 87 ASN A N 1
ATOM 706 C CA . ASN A 1 87 ? 12.342 -12.497 2.988 1.00 94.75 87 ASN A CA 1
ATOM 707 C C . ASN A 1 87 ? 10.944 -13.059 3.289 1.00 94.75 87 ASN A C 1
ATOM 709 O O . ASN A 1 87 ? 10.063 -12.362 3.797 1.00 94.75 87 ASN A O 1
ATOM 713 N N . ALA A 1 88 ? 10.751 -14.346 2.984 1.00 93.69 88 ALA A N 1
ATOM 714 C CA . ALA A 1 88 ? 9.464 -15.028 3.149 1.00 93.69 88 ALA A CA 1
ATOM 715 C C . ALA A 1 88 ? 8.912 -14.947 4.583 1.00 93.69 88 ALA A C 1
ATOM 717 O O . ALA A 1 88 ? 7.705 -14.831 4.770 1.00 93.69 88 ALA A O 1
ATOM 718 N N . SER A 1 89 ? 9.788 -14.982 5.594 1.00 94.94 89 SER A N 1
ATOM 719 C CA . SER A 1 89 ? 9.389 -14.929 7.006 1.00 94.94 89 SER A CA 1
ATOM 720 C C . SER A 1 89 ? 8.708 -13.601 7.350 1.00 94.94 89 SER A C 1
ATOM 722 O O . SER A 1 89 ? 7.572 -13.587 7.829 1.00 94.94 89 SER A O 1
ATOM 724 N N . ASN A 1 90 ? 9.358 -12.474 7.038 1.00 96.44 90 ASN A N 1
ATOM 725 C CA . ASN A 1 90 ? 8.782 -11.157 7.306 1.00 96.44 90 ASN A CA 1
ATOM 726 C C . ASN A 1 90 ? 7.607 -10.835 6.375 1.00 96.44 90 ASN A C 1
ATOM 728 O O . ASN A 1 90 ? 6.642 -10.220 6.826 1.00 96.44 90 ASN A O 1
ATOM 732 N N . ALA A 1 91 ? 7.647 -11.288 5.117 1.00 97.19 91 ALA A N 1
ATOM 733 C CA . ALA A 1 91 ? 6.530 -11.143 4.185 1.00 97.19 91 ALA A CA 1
ATOM 734 C C . ALA A 1 91 ? 5.270 -11.865 4.693 1.00 97.19 91 ALA A C 1
ATOM 736 O O . ALA A 1 91 ? 4.182 -11.295 4.693 1.00 97.19 91 ALA A O 1
ATOM 737 N N . MET A 1 92 ? 5.414 -13.097 5.189 1.00 96.50 92 MET A N 1
ATOM 738 C CA . MET A 1 92 ? 4.288 -13.851 5.740 1.00 96.50 92 MET A CA 1
ATOM 739 C C . MET A 1 92 ? 3.770 -13.227 7.038 1.00 96.50 92 MET A C 1
ATOM 741 O O . MET A 1 92 ? 2.563 -13.157 7.255 1.00 96.50 92 MET A O 1
ATOM 745 N N . LYS A 1 93 ? 4.675 -12.734 7.892 1.00 96.94 93 LYS A N 1
ATOM 746 C CA . LYS A 1 93 ? 4.297 -12.052 9.131 1.00 96.94 93 LYS A CA 1
ATOM 747 C C . LYS A 1 93 ? 3.444 -10.814 8.851 1.00 96.94 93 LYS A C 1
ATOM 749 O O . LYS A 1 93 ? 2.338 -10.730 9.367 1.00 96.94 93 LYS A O 1
ATOM 754 N N . ILE A 1 94 ? 3.919 -9.900 8.004 1.00 96.62 94 ILE A N 1
ATOM 755 C CA . ILE A 1 94 ? 3.189 -8.656 7.732 1.00 96.62 94 ILE A CA 1
ATOM 756 C C . ILE A 1 94 ? 1.869 -8.900 6.990 1.00 96.62 94 ILE A C 1
ATOM 758 O O . ILE A 1 94 ? 0.893 -8.195 7.226 1.00 96.62 94 ILE A O 1
ATOM 762 N N . LEU A 1 95 ? 1.808 -9.928 6.135 1.00 97.25 95 LEU A N 1
ATOM 763 C CA . LEU A 1 95 ? 0.558 -10.372 5.521 1.00 97.25 95 LEU A CA 1
ATOM 764 C C . LEU A 1 95 ? -0.461 -10.808 6.583 1.00 97.25 95 LEU A C 1
ATOM 766 O O . LEU A 1 95 ? -1.606 -10.362 6.560 1.00 97.25 95 LEU A O 1
ATOM 770 N N . ASN A 1 96 ? -0.039 -11.658 7.520 1.00 95.88 96 ASN A N 1
ATOM 771 C CA . ASN A 1 96 ? -0.903 -12.1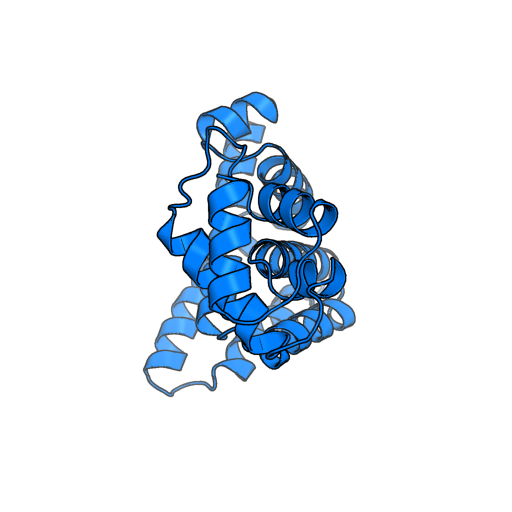35 8.597 1.00 95.88 96 ASN A CA 1
ATOM 772 C C . ASN A 1 96 ? -1.341 -11.003 9.529 1.00 95.88 96 ASN A C 1
ATOM 774 O O . ASN A 1 96 ? -2.496 -10.996 9.948 1.00 95.88 96 ASN A O 1
ATOM 778 N N . ASP A 1 97 ? -0.455 -10.048 9.816 1.00 94.00 97 ASP A N 1
ATOM 779 C CA . ASP A 1 97 ? -0.780 -8.869 10.621 1.00 94.00 97 ASP A CA 1
ATOM 780 C C . ASP A 1 97 ? -1.903 -8.054 9.950 1.00 94.00 97 ASP A C 1
ATOM 782 O O . ASP A 1 97 ? -2.911 -7.774 10.595 1.00 94.00 97 ASP A O 1
ATOM 786 N N . MET A 1 98 ? -1.807 -7.773 8.641 1.00 94.38 98 MET A N 1
ATOM 787 C CA . MET A 1 98 ? -2.872 -7.068 7.903 1.00 94.38 98 MET A CA 1
ATOM 788 C C . MET A 1 98 ? -4.212 -7.820 7.955 1.00 94.38 98 MET A C 1
ATOM 790 O O . MET A 1 98 ? -5.256 -7.215 8.198 1.00 94.38 98 MET A O 1
ATOM 794 N N . ILE A 1 99 ? -4.201 -9.146 7.776 1.00 94.00 99 ILE A N 1
ATOM 795 C CA . ILE A 1 99 ? -5.427 -9.963 7.839 1.00 94.00 99 ILE A CA 1
ATOM 796 C C . ILE A 1 99 ? -6.035 -9.932 9.251 1.00 94.00 99 ILE A C 1
ATOM 798 O O . ILE A 1 99 ? -7.249 -9.792 9.399 1.00 94.00 99 ILE A O 1
ATOM 802 N N . GLN A 1 100 ? -5.213 -10.038 10.299 1.00 90.88 100 GLN A N 1
ATOM 803 C CA . GLN A 1 100 ? -5.671 -9.973 11.694 1.00 90.88 100 GLN A CA 1
ATOM 804 C C . GLN A 1 100 ? -6.220 -8.595 12.073 1.00 90.88 100 GLN A C 1
ATOM 806 O O . GLN A 1 100 ? -7.114 -8.495 12.912 1.00 90.88 100 GLN A O 1
ATOM 811 N N . GLU A 1 101 ? -5.709 -7.539 11.448 1.00 86.12 101 GLU A N 1
ATOM 812 C CA . GLU A 1 101 ? -6.208 -6.173 11.606 1.00 86.12 101 GLU A CA 1
ATOM 813 C C . GLU A 1 101 ? -7.524 -5.915 10.854 1.00 86.12 101 GLU A C 1
ATOM 815 O O . GLU A 1 101 ? -8.130 -4.859 11.036 1.00 86.12 101 GLU A O 1
ATOM 820 N N . GLY A 1 102 ? -8.011 -6.895 10.086 1.00 85.69 102 GLY A N 1
ATOM 821 C CA . GLY A 1 102 ? -9.314 -6.862 9.425 1.00 85.69 102 GLY A CA 1
ATOM 822 C C . GLY A 1 102 ? -9.264 -6.514 7.940 1.00 85.69 102 GLY A C 1
ATOM 823 O O . GLY A 1 102 ? -10.322 -6.358 7.326 1.00 85.69 102 GLY A O 1
ATOM 824 N N . GLU A 1 103 ? -8.074 -6.417 7.341 1.00 90.38 103 GLU A N 1
ATOM 825 C CA . GLU A 1 103 ? -7.956 -6.203 5.902 1.00 90.38 103 GLU A CA 1
ATOM 826 C C . GLU A 1 103 ? -8.459 -7.421 5.125 1.00 90.38 103 GLU A C 1
ATOM 828 O O . GLU A 1 103 ? -8.056 -8.565 5.356 1.00 90.38 103 GLU A O 1
ATOM 833 N N . SER A 1 104 ? -9.342 -7.175 4.157 1.00 92.75 104 SER A N 1
ATOM 834 C CA . SER A 1 104 ? -9.826 -8.243 3.283 1.00 92.75 104 SER A CA 1
ATOM 835 C C . SER A 1 104 ? -8.727 -8.693 2.318 1.00 92.75 104 SER A C 1
ATOM 837 O O . SER A 1 104 ? -8.000 -7.872 1.756 1.00 92.75 104 SER A O 1
ATOM 839 N N . VAL A 1 105 ? -8.652 -9.996 2.036 1.00 93.56 105 VAL A N 1
ATOM 840 C CA . VAL A 1 105 ? -7.660 -10.543 1.095 1.00 93.56 105 VAL A CA 1
ATOM 841 C C . VAL A 1 105 ? -7.802 -9.941 -0.307 1.00 93.56 105 VAL A C 1
ATOM 843 O O . VAL A 1 105 ? -6.804 -9.614 -0.948 1.00 93.56 105 VAL A O 1
ATOM 846 N N . LEU A 1 106 ? -9.036 -9.740 -0.782 1.00 93.25 106 LEU A N 1
ATOM 847 C CA . LEU A 1 106 ? -9.282 -9.084 -2.071 1.00 93.25 106 LEU A CA 1
ATOM 848 C C . LEU A 1 106 ? -8.809 -7.620 -2.065 1.00 93.25 106 LEU A C 1
ATOM 850 O O . LEU A 1 106 ? -8.267 -7.148 -3.065 1.00 93.25 106 LEU A O 1
ATOM 854 N N . GLY A 1 107 ? -8.954 -6.921 -0.934 1.00 93.81 107 GLY A N 1
ATOM 855 C CA . GLY A 1 107 ? -8.385 -5.591 -0.716 1.00 93.81 107 GLY A CA 1
ATOM 856 C C . GLY A 1 107 ? -6.862 -5.603 -0.832 1.00 93.81 107 GLY A C 1
ATOM 857 O O . GLY A 1 107 ? -6.308 -4.865 -1.648 1.00 93.81 107 GLY A O 1
ATOM 858 N N . ILE A 1 108 ? -6.195 -6.517 -0.124 1.00 95.44 108 ILE A N 1
ATOM 859 C CA . ILE A 1 108 ? -4.738 -6.711 -0.195 1.00 95.44 108 ILE A CA 1
ATOM 860 C C . ILE A 1 108 ? -4.295 -6.972 -1.643 1.00 95.44 108 ILE A C 1
ATOM 862 O O . ILE A 1 108 ? -3.404 -6.288 -2.146 1.00 95.44 108 ILE A O 1
ATOM 866 N N . PHE A 1 109 ? -4.951 -7.886 -2.363 1.00 95.88 109 PHE A N 1
ATOM 867 C CA . PHE A 1 109 ? -4.681 -8.137 -3.784 1.00 95.88 109 PHE A CA 1
ATOM 868 C C . PHE A 1 109 ? -4.836 -6.895 -4.657 1.00 95.88 109 PHE A C 1
ATOM 870 O O . PHE A 1 109 ? -3.973 -6.627 -5.496 1.00 95.88 109 PHE A O 1
ATOM 877 N N . SER A 1 110 ? -5.895 -6.111 -4.451 1.00 95.00 110 SER A N 1
ATOM 878 C CA . SER A 1 110 ? -6.106 -4.875 -5.206 1.00 95.00 110 SER A CA 1
ATOM 879 C C . SER A 1 110 ? -4.973 -3.865 -4.979 1.00 95.00 110 SER A C 1
ATOM 881 O O . SER A 1 110 ? -4.498 -3.245 -5.935 1.00 95.00 110 SER A O 1
ATOM 883 N N . MET A 1 111 ? -4.474 -3.755 -3.743 1.00 95.25 111 MET A N 1
ATOM 884 C CA . MET A 1 111 ? -3.383 -2.852 -3.379 1.00 95.25 111 MET A CA 1
ATOM 885 C C . MET A 1 111 ? -2.034 -3.339 -3.908 1.00 95.25 111 MET A C 1
ATOM 887 O O . MET A 1 111 ? -1.272 -2.535 -4.448 1.00 95.25 111 MET A O 1
ATOM 891 N N . ILE A 1 112 ? -1.761 -4.646 -3.844 1.00 96.56 112 ILE A N 1
ATOM 892 C CA . ILE A 1 112 ? -0.568 -5.247 -4.456 1.00 96.56 112 ILE A CA 1
ATOM 893 C C . ILE A 1 112 ? -0.576 -4.992 -5.968 1.00 96.56 112 ILE A C 1
ATOM 895 O O . ILE A 1 112 ? 0.401 -4.483 -6.518 1.00 96.56 112 ILE A O 1
ATOM 899 N N . ALA A 1 113 ? -1.693 -5.272 -6.647 1.00 96.56 113 ALA A N 1
ATOM 900 C CA . ALA A 1 113 ? -1.823 -5.052 -8.084 1.00 96.56 113 ALA A CA 1
ATOM 901 C C . ALA A 1 113 ? -1.655 -3.572 -8.462 1.00 96.56 113 ALA A C 1
ATOM 903 O O . ALA A 1 113 ? -0.982 -3.256 -9.446 1.00 96.56 113 ALA A O 1
ATOM 904 N N . ARG A 1 114 ? -2.231 -2.650 -7.677 1.00 95.81 114 ARG A N 1
ATOM 905 C CA . ARG A 1 114 ? -2.022 -1.203 -7.843 1.00 95.81 114 ARG A CA 1
ATOM 906 C C . ARG A 1 114 ? -0.539 -0.859 -7.748 1.00 95.81 114 ARG A C 1
ATOM 908 O O . ARG A 1 114 ? -0.030 -0.183 -8.638 1.00 95.81 114 ARG A O 1
ATOM 915 N N . GLN A 1 115 ? 0.156 -1.342 -6.721 1.00 95.81 115 GLN A N 1
ATOM 916 C CA . GLN A 1 115 ? 1.566 -1.025 -6.529 1.00 95.81 115 GLN A CA 1
ATOM 917 C C . GLN A 1 115 ? 2.440 -1.574 -7.662 1.00 95.81 115 GLN A C 1
ATOM 919 O O . GLN A 1 115 ? 3.290 -0.851 -8.172 1.00 95.81 115 GLN A O 1
ATOM 924 N N . PHE A 1 116 ? 2.189 -2.793 -8.141 1.00 97.00 116 PHE A N 1
ATOM 925 C CA . PHE A 1 116 ? 2.911 -3.340 -9.293 1.00 97.00 116 PHE A CA 1
ATOM 926 C C . PHE A 1 116 ? 2.674 -2.558 -10.592 1.00 97.00 116 PHE A C 1
ATOM 928 O O . PHE A 1 116 ? 3.626 -2.316 -11.335 1.00 97.00 116 PHE A O 1
ATOM 935 N N . LYS A 1 117 ? 1.452 -2.062 -10.833 1.00 95.94 117 LYS A N 1
ATOM 936 C CA . LYS A 1 117 ? 1.186 -1.132 -11.947 1.00 95.94 117 LYS A CA 1
ATOM 937 C C . LYS A 1 117 ? 1.988 0.164 -11.809 1.00 95.94 117 LYS A C 1
ATOM 939 O O . LYS A 1 117 ? 2.555 0.629 -12.796 1.00 95.94 117 LYS A O 1
ATOM 944 N N . ILE A 1 118 ? 2.084 0.717 -10.597 1.00 95.75 118 ILE A N 1
ATOM 945 C CA . ILE A 1 118 ? 2.903 1.908 -10.322 1.00 95.75 118 ILE A CA 1
ATOM 946 C C . ILE A 1 118 ? 4.382 1.612 -10.595 1.00 95.75 118 ILE A C 1
ATOM 948 O O . ILE A 1 118 ? 5.035 2.404 -11.268 1.00 95.75 118 ILE A O 1
ATOM 952 N N . ILE A 1 119 ? 4.909 0.470 -10.138 1.00 96.12 119 ILE A N 1
ATOM 953 C CA . ILE A 1 119 ? 6.296 0.051 -10.402 1.00 96.12 119 ILE A CA 1
ATOM 954 C C . ILE A 1 119 ? 6.568 0.009 -11.913 1.00 96.12 119 ILE A C 1
ATOM 956 O O . ILE A 1 119 ? 7.577 0.561 -12.351 1.00 96.12 119 ILE A O 1
ATOM 960 N N . MET A 1 120 ? 5.666 -0.568 -12.718 1.00 95.88 120 MET A N 1
ATOM 961 C CA . MET A 1 120 ? 5.807 -0.596 -14.183 1.00 95.88 120 MET A CA 1
ATOM 962 C C . MET A 1 120 ? 5.809 0.808 -14.798 1.00 95.88 120 MET A C 1
ATOM 964 O O . MET A 1 120 ? 6.694 1.137 -15.585 1.00 95.88 120 MET A O 1
ATOM 968 N N . GLN A 1 121 ? 4.844 1.656 -14.427 1.00 95.94 121 GLN A N 1
ATOM 969 C CA . GLN A 1 121 ? 4.738 3.026 -14.945 1.00 95.94 121 GLN A CA 1
ATOM 970 C C . GLN A 1 121 ? 5.980 3.857 -14.610 1.00 95.94 121 GLN A C 1
ATOM 972 O O . GLN A 1 121 ? 6.524 4.566 -15.456 1.00 95.94 121 GLN A O 1
ATOM 977 N N . VAL A 1 122 ? 6.441 3.750 -13.365 1.00 96.38 122 VAL A N 1
ATOM 978 C CA . VAL A 1 122 ? 7.625 4.444 -12.866 1.00 96.38 122 VAL A CA 1
ATOM 979 C C . VAL A 1 122 ? 8.889 3.940 -13.560 1.00 96.38 122 VAL A C 1
ATOM 981 O O . VAL A 1 122 ? 9.716 4.762 -13.947 1.00 96.38 122 VAL A O 1
ATOM 984 N N . ARG A 1 123 ? 9.030 2.623 -13.771 1.00 95.00 123 ARG A N 1
ATOM 985 C CA . ARG A 1 123 ? 10.145 2.043 -14.535 1.00 95.00 123 ARG A CA 1
ATOM 986 C C . ARG A 1 123 ? 10.189 2.587 -15.956 1.00 95.00 123 ARG A C 1
ATOM 988 O O . ARG A 1 123 ? 11.246 3.038 -16.380 1.00 95.00 123 ARG A O 1
ATOM 995 N N . GLN A 1 124 ? 9.061 2.585 -16.666 1.00 96.00 124 GLN A N 1
ATOM 996 C CA . GLN A 1 124 ? 9.019 3.077 -18.042 1.00 96.00 124 GLN A CA 1
ATOM 997 C C . GLN A 1 124 ? 9.455 4.544 -18.120 1.00 96.00 124 GLN A C 1
ATOM 999 O O . GLN A 1 124 ? 10.343 4.889 -18.891 1.00 96.00 124 GLN A O 1
ATOM 1004 N N . LEU A 1 125 ? 8.909 5.402 -17.256 1.00 96.50 125 LEU A N 1
ATOM 1005 C CA . LEU A 1 125 ? 9.284 6.816 -17.238 1.00 96.50 125 LEU A CA 1
ATOM 1006 C C . LEU A 1 125 ? 10.740 7.039 -16.789 1.00 96.50 125 LEU A C 1
ATOM 1008 O O . LEU A 1 125 ? 11.380 7.997 -17.221 1.00 96.50 125 LEU A O 1
ATOM 1012 N N . GLN A 1 126 ? 11.279 6.171 -15.932 1.00 95.19 126 GLN A N 1
ATOM 1013 C CA . GLN A 1 126 ? 12.695 6.197 -15.573 1.00 95.19 126 GLN A CA 1
ATOM 1014 C C . GLN A 1 126 ? 13.584 5.856 -16.778 1.00 95.19 126 GLN A C 1
ATOM 1016 O O . GLN A 1 126 ? 14.600 6.521 -16.978 1.00 95.19 126 GLN A O 1
ATOM 1021 N N . LEU A 1 127 ? 13.204 4.857 -17.584 1.00 94.31 127 LEU A N 1
ATOM 1022 C CA . LEU A 1 127 ? 13.908 4.485 -18.818 1.00 94.31 127 LEU A CA 1
ATOM 1023 C C . LEU A 1 127 ? 13.847 5.597 -19.872 1.00 94.31 127 LEU A C 1
ATOM 1025 O O . LEU A 1 127 ? 14.840 5.845 -20.550 1.00 94.31 127 LEU A O 1
ATOM 1029 N N . ASP A 1 128 ? 12.734 6.328 -19.935 1.00 96.06 128 ASP A N 1
ATOM 1030 C CA . ASP A 1 128 ? 12.575 7.509 -20.792 1.00 96.06 128 ASP A CA 1
ATOM 1031 C C . ASP A 1 128 ? 13.406 8.727 -20.313 1.00 96.06 128 ASP A C 1
ATOM 1033 O O . ASP A 1 128 ? 13.388 9.788 -20.939 1.00 96.06 128 ASP A O 1
ATOM 1037 N N . GLY A 1 129 ? 14.131 8.608 -19.192 1.00 95.62 129 GLY A N 1
ATOM 1038 C CA . GLY A 1 129 ? 15.049 9.630 -18.680 1.00 95.62 129 GLY A CA 1
ATOM 1039 C C . GLY A 1 129 ? 14.409 10.693 -17.781 1.00 95.62 129 GLY A C 1
ATOM 1040 O O . GLY A 1 129 ? 15.052 11.698 -17.465 1.00 95.62 129 GLY A O 1
ATOM 1041 N N . TYR A 1 130 ? 13.160 10.510 -17.340 1.00 96.62 130 TYR A N 1
ATOM 1042 C CA . TYR A 1 130 ? 12.514 11.466 -16.438 1.00 96.62 130 TYR A CA 1
ATOM 1043 C C . TYR A 1 130 ? 13.084 11.388 -15.015 1.00 96.62 130 TYR A C 1
ATOM 1045 O O . TYR A 1 130 ? 13.333 10.317 -14.463 1.00 96.62 130 TYR A O 1
ATOM 1053 N N . SER A 1 131 ? 13.240 12.550 -14.372 1.00 93.88 131 SER A N 1
ATOM 1054 C CA . SER A 1 131 ? 13.605 12.626 -12.954 1.00 93.88 131 SER A CA 1
ATOM 1055 C C . SER A 1 131 ? 12.430 12.237 -12.051 1.00 93.88 131 SER A C 1
ATOM 1057 O O . SER A 1 131 ? 11.272 12.429 -12.416 1.00 93.88 131 SER A O 1
ATOM 1059 N N . THR A 1 132 ? 12.704 11.781 -10.824 1.00 90.25 132 THR A N 1
ATOM 1060 C CA . THR A 1 132 ? 11.677 11.398 -9.832 1.00 90.25 132 THR A CA 1
ATOM 1061 C C . THR A 1 132 ? 10.575 12.446 -9.660 1.00 90.25 132 THR A C 1
ATOM 1063 O O . THR A 1 132 ? 9.402 12.095 -9.552 1.00 90.25 132 THR A O 1
ATOM 1066 N N . LYS A 1 133 ? 10.936 13.736 -9.665 1.00 89.94 133 LYS A N 1
ATOM 1067 C CA . LYS A 1 133 ? 9.976 14.841 -9.554 1.00 89.94 133 LYS A CA 1
ATOM 1068 C C . LYS A 1 133 ? 9.044 14.905 -10.767 1.00 89.94 133 LYS A C 1
ATOM 1070 O O . LYS A 1 133 ? 7.837 14.982 -10.592 1.00 89.94 133 LYS A O 1
ATOM 1075 N N . LEU A 1 134 ? 9.591 14.808 -11.979 1.00 93.81 134 LEU A N 1
ATOM 1076 C CA . LEU A 1 134 ? 8.789 14.817 -13.206 1.00 93.81 134 LEU A CA 1
ATOM 1077 C C . LEU A 1 134 ? 7.912 13.566 -13.331 1.00 93.81 134 LEU A C 1
ATOM 1079 O O . LEU A 1 134 ? 6.798 13.658 -13.837 1.00 93.81 134 LEU A O 1
ATOM 1083 N N . ILE A 1 135 ? 8.388 12.411 -12.855 1.00 94.88 135 ILE A N 1
ATOM 1084 C CA . ILE A 1 135 ? 7.586 11.182 -12.783 1.00 94.88 135 ILE A CA 1
ATOM 1085 C C . ILE A 1 135 ? 6.391 11.387 -11.842 1.00 94.88 135 ILE A C 1
ATOM 1087 O O . ILE A 1 135 ? 5.261 11.097 -12.228 1.00 94.88 135 ILE A O 1
ATOM 1091 N N . ALA A 1 136 ? 6.627 11.928 -10.643 1.00 89.25 136 ALA A N 1
ATOM 1092 C CA . ALA A 1 136 ? 5.577 12.258 -9.677 1.00 89.25 136 ALA A CA 1
ATOM 1093 C C . ALA A 1 136 ? 4.532 13.217 -10.263 1.00 89.25 136 ALA A C 1
ATOM 1095 O O . ALA A 1 136 ? 3.336 12.931 -10.196 1.00 89.25 136 ALA A O 1
ATOM 1096 N N . ASP A 1 137 ? 4.979 14.284 -10.929 1.00 90.44 137 ASP A N 1
ATOM 1097 C CA . ASP A 1 137 ? 4.092 15.258 -11.569 1.00 90.44 137 ASP A CA 1
ATOM 1098 C C . ASP A 1 137 ? 3.266 14.620 -12.707 1.00 90.44 137 ASP A C 1
ATOM 1100 O O . ASP A 1 137 ? 2.059 14.848 -12.806 1.00 90.44 137 ASP A O 1
ATOM 1104 N N . LYS A 1 138 ? 3.881 13.771 -13.547 1.00 93.38 138 LYS A N 1
ATOM 1105 C CA . LYS A 1 138 ? 3.200 13.076 -14.657 1.00 93.38 138 LYS A CA 1
ATOM 1106 C C . LYS A 1 138 ? 2.167 12.061 -14.186 1.00 93.38 138 LYS A C 1
ATOM 1108 O O . LYS A 1 138 ? 1.086 11.987 -14.763 1.00 93.38 138 LYS A O 1
ATOM 1113 N N . LEU A 1 139 ? 2.506 11.274 -13.166 1.00 92.06 139 LEU A N 1
ATOM 1114 C CA . LEU A 1 139 ? 1.604 10.269 -12.604 1.00 92.06 139 LEU A CA 1
ATOM 1115 C C . LEU A 1 139 ? 0.584 10.876 -11.635 1.00 92.06 139 LEU A C 1
ATOM 1117 O O . LEU A 1 139 ? -0.318 10.165 -11.202 1.00 92.06 139 LEU A O 1
ATOM 1121 N N . LYS A 1 140 ? 0.711 12.172 -11.307 1.00 90.19 140 LYS A N 1
ATOM 1122 C CA . LYS A 1 140 ? -0.071 12.862 -10.269 1.00 90.19 140 LYS A CA 1
ATOM 1123 C C . LYS A 1 140 ? -0.012 12.119 -8.930 1.00 90.19 140 LYS A C 1
ATOM 1125 O O . LYS A 1 140 ? -1.014 11.963 -8.242 1.00 90.19 140 LYS A O 1
ATOM 1130 N N . MET A 1 141 ? 1.177 11.630 -8.585 1.00 86.06 141 MET A N 1
ATOM 1131 C CA . MET A 1 141 ? 1.438 10.867 -7.365 1.00 86.06 141 MET A CA 1
ATOM 1132 C C . MET A 1 141 ? 2.431 11.608 -6.481 1.00 86.06 141 MET A C 1
ATOM 1134 O O . MET A 1 141 ? 3.314 12.312 -6.965 1.00 86.06 141 MET A O 1
ATOM 1138 N N . HIS A 1 142 ? 2.341 11.396 -5.171 1.00 79.81 142 HIS A N 1
ATOM 1139 C CA . HIS A 1 142 ? 3.293 11.979 -4.236 1.00 79.81 142 HIS A CA 1
ATOM 1140 C C . HIS A 1 142 ? 4.716 11.438 -4.472 1.00 79.81 142 HIS A C 1
ATOM 1142 O O . HIS A 1 142 ? 4.916 10.246 -4.727 1.00 79.81 142 HIS A O 1
ATOM 1148 N N . GLN A 1 143 ? 5.731 12.297 -4.316 1.00 79.19 143 GLN A N 1
ATOM 1149 C CA . GLN A 1 143 ? 7.137 11.927 -4.551 1.00 79.19 143 GLN A CA 1
ATOM 1150 C C . GLN A 1 143 ? 7.599 10.745 -3.694 1.00 79.19 143 GLN A C 1
ATOM 1152 O O . GLN A 1 143 ? 8.431 9.958 -4.136 1.00 79.19 143 GLN A O 1
ATOM 1157 N N . PHE A 1 144 ? 7.046 10.594 -2.487 1.00 82.62 144 PHE A N 1
ATOM 1158 C CA . PHE A 1 144 ? 7.323 9.444 -1.622 1.00 82.62 144 PHE A CA 1
ATOM 1159 C C . PHE A 1 144 ? 6.917 8.115 -2.275 1.00 82.62 144 PHE A C 1
ATOM 1161 O O . PHE A 1 144 ? 7.716 7.180 -2.292 1.00 82.62 144 PHE A O 1
ATOM 1168 N N . VAL A 1 145 ? 5.712 8.048 -2.855 1.00 85.12 145 VAL A N 1
ATOM 1169 C CA . VAL A 1 145 ? 5.179 6.843 -3.513 1.00 85.12 145 VAL A CA 1
ATOM 1170 C C . VAL A 1 145 ? 6.035 6.489 -4.725 1.00 85.12 145 VAL A C 1
ATOM 1172 O O . VAL A 1 145 ? 6.480 5.351 -4.862 1.00 85.12 145 VAL A O 1
ATOM 1175 N N . VAL A 1 146 ? 6.356 7.485 -5.557 1.00 91.00 146 VAL A N 1
ATOM 1176 C CA . VAL A 1 146 ? 7.249 7.296 -6.711 1.00 91.00 146 VAL A CA 1
ATOM 1177 C C . VAL A 1 146 ? 8.646 6.868 -6.268 1.00 91.00 146 VAL A C 1
ATOM 1179 O O . VAL A 1 146 ? 9.223 5.951 -6.844 1.00 91.00 146 VAL A O 1
ATOM 1182 N N . GLY A 1 147 ? 9.191 7.484 -5.219 1.00 89.19 147 GLY A N 1
ATOM 1183 C CA . GLY A 1 147 ? 10.492 7.128 -4.660 1.00 89.19 147 GLY A CA 1
ATOM 1184 C C . GLY A 1 147 ? 10.539 5.695 -4.128 1.00 89.19 147 GLY A C 1
ATOM 1185 O O . GLY A 1 147 ? 11.548 5.013 -4.307 1.00 89.19 147 GLY A O 1
ATOM 1186 N N . LYS A 1 148 ? 9.453 5.214 -3.513 1.00 90.44 148 LYS A N 1
ATOM 1187 C CA . LYS A 1 148 ? 9.301 3.814 -3.100 1.00 90.44 148 LYS A CA 1
ATOM 1188 C C . LYS A 1 148 ? 9.230 2.875 -4.303 1.00 90.44 148 LYS A C 1
ATOM 1190 O O . LYS A 1 148 ? 10.019 1.936 -4.372 1.00 90.44 148 LYS A O 1
ATOM 1195 N N . ALA A 1 149 ? 8.386 3.180 -5.286 1.00 94.12 149 ALA A N 1
ATOM 1196 C CA . ALA A 1 149 ? 8.268 2.386 -6.507 1.00 94.12 149 ALA A CA 1
ATOM 1197 C C . ALA A 1 149 ? 9.604 2.285 -7.268 1.00 94.12 149 ALA A C 1
ATOM 1199 O O . ALA A 1 149 ? 10.009 1.186 -7.628 1.00 94.12 149 ALA A O 1
ATOM 1200 N N . LEU A 1 150 ? 10.347 3.393 -7.416 1.00 94.31 150 LEU A N 1
ATOM 1201 C CA . LEU A 1 150 ? 11.685 3.428 -8.034 1.00 94.31 150 LEU A CA 1
ATOM 1202 C C . LEU A 1 150 ? 12.710 2.530 -7.332 1.00 94.31 150 LEU A C 1
ATOM 1204 O O . LEU A 1 150 ? 13.655 2.066 -7.962 1.00 94.31 150 LEU A O 1
ATOM 1208 N N . LYS A 1 151 ? 12.586 2.319 -6.018 1.00 92.94 151 LYS A N 1
ATOM 1209 C CA . LYS A 1 151 ? 13.458 1.377 -5.303 1.00 92.94 151 LYS A CA 1
ATOM 1210 C C . LYS A 1 151 ? 13.066 -0.062 -5.622 1.00 92.94 151 LYS A C 1
ATOM 1212 O O . LYS A 1 151 ? 13.939 -0.879 -5.897 1.00 92.94 151 LYS A O 1
ATOM 1217 N N . GLN A 1 152 ? 11.765 -0.338 -5.647 1.00 92.75 152 GLN A N 1
ATOM 1218 C CA . GLN A 1 152 ? 11.212 -1.661 -5.931 1.00 92.75 152 GLN A CA 1
ATOM 1219 C C . GLN A 1 152 ? 11.453 -2.108 -7.378 1.00 92.75 152 GLN A C 1
ATOM 1221 O O . GLN A 1 152 ? 11.580 -3.307 -7.620 1.00 92.75 152 GLN A O 1
ATOM 1226 N N . THR A 1 153 ? 11.625 -1.182 -8.334 1.00 92.75 153 THR A N 1
ATOM 1227 C CA . THR A 1 153 ? 11.961 -1.544 -9.725 1.00 92.75 153 THR A CA 1
ATOM 1228 C C . THR A 1 153 ? 13.242 -2.376 -9.840 1.00 92.75 153 THR A C 1
ATOM 1230 O O . THR A 1 153 ? 13.411 -3.073 -10.836 1.00 92.75 153 THR A O 1
ATOM 1233 N N . LYS A 1 154 ? 14.140 -2.337 -8.850 1.00 90.81 154 LYS A N 1
ATOM 1234 C CA . LYS A 1 154 ? 15.396 -3.099 -8.865 1.00 90.81 154 LYS A CA 1
ATOM 1235 C C . LYS A 1 154 ? 15.221 -4.583 -8.544 1.00 90.81 154 LYS A C 1
ATOM 1237 O O . LYS A 1 154 ? 16.073 -5.379 -8.923 1.00 90.81 154 LYS A O 1
ATOM 1242 N N . ASN A 1 155 ? 14.135 -4.951 -7.865 1.00 91.06 155 ASN A N 1
ATOM 1243 C CA . ASN A 1 155 ? 13.950 -6.302 -7.329 1.00 91.06 155 ASN A CA 1
ATOM 1244 C C . ASN A 1 155 ? 13.091 -7.200 -8.236 1.00 91.06 155 ASN A C 1
ATOM 1246 O O . ASN A 1 155 ? 13.134 -8.423 -8.119 1.00 91.06 155 ASN A O 1
ATOM 1250 N N . PHE A 1 156 ? 12.339 -6.616 -9.171 1.00 92.31 156 PHE A N 1
ATOM 1251 C CA . PHE A 1 156 ? 11.396 -7.339 -10.028 1.00 92.31 156 PHE A CA 1
ATOM 1252 C C . PHE A 1 156 ? 11.727 -7.118 -11.505 1.00 92.31 156 PHE A C 1
ATOM 1254 O O . PHE A 1 156 ? 11.942 -5.981 -11.899 1.00 92.31 156 PHE A O 1
ATOM 1261 N N . SER A 1 157 ? 11.739 -8.152 -12.346 1.00 92.06 157 SER A N 1
ATOM 1262 C CA . SER A 1 157 ? 11.764 -7.969 -13.809 1.00 92.06 157 SER A CA 1
ATOM 1263 C C . SER A 1 157 ? 10.363 -7.645 -14.336 1.00 92.06 157 SER A C 1
ATOM 1265 O O . SER A 1 157 ? 9.383 -7.826 -13.615 1.00 92.06 157 SER A O 1
ATOM 1267 N N . ASP A 1 158 ? 10.244 -7.160 -15.575 1.00 91.38 158 ASP A N 1
ATOM 1268 C CA . ASP A 1 158 ? 8.930 -6.928 -16.197 1.00 91.38 158 ASP A CA 1
ATOM 1269 C C . ASP A 1 158 ? 8.105 -8.222 -16.269 1.00 91.38 158 ASP A C 1
ATOM 1271 O O . ASP A 1 158 ? 6.934 -8.215 -15.892 1.00 91.38 158 ASP A O 1
ATOM 1275 N N . ASP A 1 159 ? 8.741 -9.344 -16.625 1.00 93.19 159 ASP A N 1
ATOM 1276 C CA . ASP A 1 159 ? 8.090 -10.658 -16.694 1.00 93.19 159 ASP A CA 1
ATOM 1277 C C . ASP A 1 159 ? 7.489 -11.078 -15.349 1.00 93.19 159 ASP A C 1
ATOM 1279 O O . ASP A 1 159 ? 6.331 -11.486 -15.289 1.00 93.19 159 ASP A O 1
ATOM 1283 N N . ILE A 1 160 ? 8.237 -10.905 -14.250 1.00 93.25 160 ILE A N 1
ATOM 1284 C CA . ILE A 1 160 ? 7.751 -11.237 -12.904 1.00 93.25 160 ILE A CA 1
ATOM 1285 C C . ILE A 1 160 ? 6.581 -10.336 -12.507 1.00 93.25 160 ILE A C 1
ATOM 1287 O O . ILE A 1 160 ? 5.634 -10.805 -11.881 1.00 93.25 160 ILE A O 1
ATOM 1291 N N . ILE A 1 161 ? 6.603 -9.049 -12.872 1.00 94.19 161 ILE A N 1
ATOM 1292 C CA . ILE A 1 161 ? 5.471 -8.166 -12.573 1.00 94.19 161 ILE A CA 1
ATOM 1293 C C . ILE A 1 161 ? 4.215 -8.628 -13.319 1.00 94.19 161 ILE A C 1
ATOM 1295 O O . ILE A 1 161 ? 3.139 -8.699 -12.721 1.00 94.19 161 ILE A O 1
ATOM 1299 N N . VAL A 1 162 ? 4.342 -8.964 -14.605 1.00 95.31 162 VAL A N 1
ATOM 1300 C CA . VAL A 1 162 ? 3.227 -9.489 -15.406 1.00 95.31 162 VAL A CA 1
ATOM 1301 C C . VAL A 1 162 ? 2.712 -10.804 -14.819 1.00 95.31 162 VAL A C 1
ATOM 1303 O O . VAL A 1 162 ? 1.500 -10.984 -14.697 1.00 95.31 162 VAL A O 1
ATOM 1306 N N . GLU A 1 163 ? 3.608 -11.696 -14.398 1.00 95.81 163 GLU A N 1
ATOM 1307 C CA . GLU A 1 163 ? 3.246 -12.962 -13.762 1.00 95.81 163 GLU A CA 1
ATOM 1308 C C . GLU A 1 163 ? 2.450 -12.748 -12.468 1.00 95.81 163 GLU A C 1
ATOM 1310 O O . GLU A 1 163 ? 1.380 -13.333 -12.301 1.00 95.81 163 GLU A O 1
ATOM 1315 N N . ILE A 1 164 ? 2.908 -11.846 -11.593 1.00 96.00 164 ILE A N 1
ATOM 1316 C CA . ILE A 1 164 ? 2.212 -11.502 -10.347 1.00 96.00 164 ILE A CA 1
ATOM 1317 C C . ILE A 1 164 ? 0.823 -10.920 -10.636 1.00 96.00 164 ILE A C 1
ATOM 1319 O O . ILE A 1 164 ? -0.156 -11.303 -9.993 1.00 96.00 164 ILE A O 1
ATOM 1323 N N . LEU A 1 165 ? 0.704 -10.009 -11.606 1.00 96.50 165 LEU A N 1
ATOM 1324 C CA . LEU A 1 165 ? -0.584 -9.416 -11.977 1.00 96.50 165 LEU A CA 1
ATOM 1325 C C . LEU A 1 165 ? -1.562 -10.466 -12.525 1.00 96.50 165 LEU A C 1
ATOM 1327 O O . LEU A 1 165 ? -2.739 -10.450 -12.157 1.00 96.50 165 LEU A O 1
ATOM 1331 N N . ASN A 1 166 ? -1.081 -11.399 -13.349 1.00 96.94 166 ASN A N 1
ATOM 1332 C CA . ASN A 1 166 ? -1.881 -12.516 -13.854 1.00 96.94 166 ASN A CA 1
ATOM 1333 C C . ASN A 1 166 ? -2.298 -13.469 -12.731 1.00 96.94 166 ASN A C 1
ATOM 1335 O O . ASN A 1 166 ? -3.455 -13.884 -12.679 1.00 96.94 166 ASN A O 1
ATOM 1339 N N . TYR A 1 167 ? -1.391 -13.766 -11.799 1.00 97.06 167 TYR A N 1
ATOM 1340 C CA . TYR A 1 167 ? -1.696 -14.582 -10.630 1.00 97.06 167 TYR A CA 1
ATOM 1341 C C . TYR A 1 167 ? -2.806 -13.959 -9.776 1.00 97.06 167 TYR A C 1
ATOM 1343 O O . TYR A 1 167 ? -3.727 -14.658 -9.350 1.00 97.06 167 TYR A O 1
ATOM 1351 N N . ILE A 1 168 ? -2.748 -12.644 -9.538 1.00 96.56 168 ILE A N 1
ATOM 1352 C CA . ILE A 1 168 ? -3.783 -11.921 -8.788 1.00 96.56 168 ILE A CA 1
ATOM 1353 C C . ILE A 1 168 ? -5.128 -12.001 -9.519 1.00 96.56 168 ILE A C 1
ATOM 1355 O O . ILE A 1 168 ? -6.145 -12.284 -8.889 1.00 96.56 168 ILE A O 1
ATOM 1359 N N . LEU A 1 169 ? -5.137 -11.799 -10.840 1.00 95.50 169 LEU A N 1
ATOM 1360 C CA . LEU A 1 169 ? -6.349 -11.884 -11.657 1.00 95.50 169 LEU A CA 1
ATOM 1361 C C . LEU A 1 169 ? -6.983 -13.283 -11.610 1.00 95.50 169 LEU A C 1
ATOM 1363 O O . LEU A 1 169 ? -8.187 -13.418 -11.398 1.00 95.50 169 LEU A O 1
ATOM 1367 N N . GLU A 1 170 ? -6.176 -14.330 -11.782 1.00 96.62 170 GLU A N 1
ATOM 1368 C CA . GLU A 1 170 ? -6.645 -15.715 -11.718 1.00 96.62 170 GLU A CA 1
ATOM 1369 C C . GLU A 1 170 ? -7.150 -16.069 -10.312 1.00 96.62 170 GLU A C 1
ATOM 1371 O O . GLU A 1 170 ? -8.177 -16.737 -10.155 1.00 96.62 170 GLU A O 1
ATOM 1376 N N . SER A 1 171 ? -6.453 -15.595 -9.279 1.00 96.25 171 SER A N 1
ATOM 1377 C CA . SER A 1 171 ? -6.834 -15.823 -7.887 1.00 96.25 171 SER A CA 1
ATOM 1378 C C . SER A 1 171 ? -8.149 -15.133 -7.536 1.00 96.25 171 SER A C 1
ATOM 1380 O O . SER A 1 171 ? -8.991 -15.757 -6.900 1.00 96.25 171 SER A O 1
ATOM 1382 N N . ASP A 1 172 ? -8.380 -13.898 -7.991 1.00 94.38 172 ASP A N 1
ATOM 1383 C CA . ASP A 1 172 ? -9.658 -13.197 -7.807 1.00 94.38 172 ASP A CA 1
ATOM 1384 C C . ASP A 1 172 ? -10.834 -14.013 -8.372 1.00 94.38 172 ASP A C 1
ATOM 1386 O O . ASP A 1 172 ? -11.833 -14.228 -7.679 1.00 94.38 172 ASP A O 1
ATOM 1390 N N . TYR A 1 173 ? -10.681 -14.562 -9.582 1.00 94.88 173 TYR A N 1
ATOM 1391 C CA . TYR A 1 173 ? -11.681 -15.448 -10.181 1.00 94.88 173 TYR A CA 1
ATOM 1392 C C . TYR A 1 173 ? -11.902 -16.720 -9.351 1.00 94.88 173 TYR A C 1
ATOM 1394 O O . TYR A 1 173 ? -13.045 -17.072 -9.041 1.00 94.88 173 TYR A O 1
ATOM 1402 N N . LYS A 1 174 ? -10.823 -17.409 -8.955 1.00 96.56 174 LYS A N 1
ATOM 1403 C CA . LYS A 1 174 ? -10.906 -18.650 -8.166 1.00 96.56 174 LYS A CA 1
ATOM 1404 C C . LYS A 1 174 ? -11.529 -18.428 -6.789 1.00 96.56 174 LYS A C 1
ATOM 1406 O O . LYS A 1 174 ? -12.289 -19.276 -6.332 1.00 96.56 174 LYS A O 1
ATOM 1411 N N . ILE A 1 175 ? -11.250 -17.298 -6.142 1.00 95.31 175 ILE A N 1
ATOM 1412 C CA . ILE A 1 175 ? -11.848 -16.938 -4.850 1.00 95.31 175 ILE A CA 1
ATOM 1413 C C . ILE A 1 175 ? -13.350 -16.707 -5.023 1.00 95.31 175 ILE A C 1
ATOM 1415 O O . ILE A 1 175 ? -14.154 -17.309 -4.316 1.00 95.31 175 ILE A O 1
ATOM 1419 N N . LYS A 1 176 ? -13.747 -15.889 -6.006 1.00 93.12 176 LYS A N 1
ATOM 1420 C CA . LYS A 1 176 ? -15.162 -15.558 -6.262 1.00 93.12 176 LYS A CA 1
ATOM 1421 C C . LYS A 1 176 ? -16.006 -16.760 -6.685 1.00 93.12 176 LYS A C 1
ATOM 1423 O O . LYS A 1 176 ? -17.219 -16.746 -6.503 1.00 93.12 176 LYS A O 1
ATOM 1428 N N . THR A 1 177 ? -15.374 -17.793 -7.235 1.00 94.31 177 THR A N 1
ATOM 1429 C CA . THR A 1 177 ? -16.017 -19.057 -7.625 1.00 94.31 177 THR A CA 1
ATOM 1430 C C . THR A 1 177 ? -15.892 -20.157 -6.567 1.00 94.31 177 THR A C 1
ATOM 1432 O O . THR A 1 177 ? -16.383 -21.262 -6.780 1.00 94.31 177 THR A O 1
ATOM 1435 N N . GLY A 1 178 ? -15.259 -19.877 -5.421 1.00 92.81 178 GLY A N 1
ATOM 1436 C CA . GLY A 1 178 ? -15.084 -20.839 -4.329 1.00 92.81 178 GLY A CA 1
ATOM 1437 C C . GLY A 1 178 ? -14.086 -21.965 -4.621 1.00 92.81 178 GLY A C 1
ATOM 1438 O O . GLY A 1 178 ? -14.037 -22.944 -3.881 1.00 92.81 178 GLY A O 1
ATOM 1439 N N . LEU A 1 179 ? -13.284 -21.844 -5.683 1.00 93.38 179 LEU A N 1
ATOM 1440 C CA . LEU A 1 179 ? -12.271 -22.830 -6.073 1.00 93.38 179 LEU A CA 1
ATOM 1441 C C . LEU A 1 179 ? -11.028 -22.794 -5.175 1.00 93.38 179 LEU A C 1
ATOM 1443 O O . LEU A 1 179 ? -10.296 -23.779 -5.099 1.00 93.38 179 LEU A O 1
ATOM 1447 N N . ILE A 1 180 ? -10.765 -21.665 -4.513 1.00 94.69 180 ILE A N 1
ATOM 1448 C CA . ILE A 1 180 ? -9.664 -21.517 -3.560 1.00 94.69 180 ILE A CA 1
ATOM 1449 C C . ILE A 1 180 ? -10.104 -20.669 -2.370 1.00 94.69 180 ILE A C 1
ATOM 1451 O O . ILE A 1 180 ? -10.863 -19.710 -2.521 1.00 94.69 180 ILE A O 1
ATOM 1455 N N . ARG A 1 181 ? -9.595 -21.005 -1.181 1.00 95.31 181 ARG A N 1
ATOM 1456 C CA . ARG A 1 181 ? -9.711 -20.134 -0.011 1.00 95.31 181 ARG A CA 1
ATOM 1457 C C . ARG A 1 181 ? -8.863 -18.885 -0.240 1.00 95.31 181 ARG A C 1
ATOM 1459 O O . ARG A 1 181 ? -7.703 -18.988 -0.632 1.00 95.31 181 ARG A O 1
ATOM 1466 N N . ASP A 1 182 ? -9.430 -17.726 0.040 1.00 91.88 182 ASP A N 1
ATOM 1467 C CA . ASP A 1 182 ? -8.787 -16.425 -0.125 1.00 91.88 182 ASP A CA 1
ATOM 1468 C C . ASP A 1 182 ? -7.411 -16.334 0.555 1.00 91.88 182 ASP A C 1
ATOM 1470 O O . ASP A 1 182 ? -6.414 -16.061 -0.111 1.00 91.88 182 ASP A O 1
ATOM 1474 N N . THR A 1 183 ? -7.321 -16.668 1.841 1.00 94.12 183 THR A N 1
ATOM 1475 C CA . THR A 1 183 ? -6.067 -16.651 2.609 1.00 94.12 183 THR A CA 1
ATOM 1476 C C . THR A 1 183 ? -4.990 -17.531 1.979 1.00 94.12 183 THR A C 1
ATOM 1478 O O . THR A 1 183 ? -3.850 -17.099 1.836 1.00 94.12 183 THR A O 1
ATOM 1481 N N . LEU A 1 184 ? -5.362 -18.718 1.486 1.00 95.25 184 LEU A N 1
ATOM 1482 C CA . LEU A 1 184 ? -4.425 -19.612 0.806 1.00 95.25 184 LEU A CA 1
ATOM 1483 C C . LEU A 1 184 ? -3.898 -18.991 -0.496 1.00 95.25 184 LEU A C 1
ATOM 1485 O O . LEU A 1 184 ? -2.715 -19.113 -0.804 1.00 95.25 184 LEU A O 1
ATOM 1489 N N . ALA A 1 185 ? -4.751 -18.301 -1.256 1.00 95.94 185 ALA A N 1
ATOM 1490 C CA . ALA A 1 185 ? -4.346 -17.666 -2.505 1.00 95.94 185 ALA A CA 1
ATOM 1491 C C . ALA A 1 185 ? -3.279 -16.581 -2.283 1.00 95.94 185 ALA A C 1
ATOM 1493 O O . ALA A 1 185 ? -2.320 -16.494 -3.054 1.00 95.94 185 ALA A O 1
ATOM 1494 N N . VAL A 1 186 ? -3.410 -15.766 -1.232 1.00 95.31 186 VAL A N 1
ATOM 1495 C CA . VAL A 1 186 ? -2.426 -14.713 -0.931 1.00 95.31 186 VAL A CA 1
ATOM 1496 C C . VAL A 1 186 ? -1.155 -15.263 -0.276 1.00 95.31 186 VAL A C 1
ATOM 1498 O O . VAL A 1 186 ? -0.059 -14.827 -0.623 1.00 95.31 186 VAL A O 1
ATOM 1501 N N . GLU A 1 187 ? -1.258 -16.293 0.567 1.00 95.38 187 GLU A N 1
ATOM 1502 C CA . GLU A 1 187 ? -0.094 -17.021 1.097 1.00 95.38 187 GLU A CA 1
ATOM 1503 C C . GLU A 1 187 ? 0.736 -17.655 -0.032 1.00 95.38 187 GLU A C 1
ATOM 1505 O O . GLU A 1 187 ? 1.969 -17.586 -0.030 1.00 95.38 187 GLU A O 1
ATOM 1510 N N . MET A 1 188 ? 0.068 -18.237 -1.034 1.00 95.12 188 MET A N 1
ATOM 1511 C CA . MET A 1 188 ? 0.711 -18.808 -2.219 1.00 95.12 188 MET A CA 1
ATOM 1512 C C . MET A 1 188 ? 1.415 -17.748 -3.072 1.00 95.12 188 MET A C 1
ATOM 1514 O O . MET A 1 188 ? 2.495 -18.038 -3.586 1.00 95.12 188 MET A O 1
ATOM 1518 N N . LEU A 1 189 ? 0.866 -16.530 -3.181 1.00 95.25 189 LEU A N 1
ATOM 1519 C CA . LEU A 1 189 ? 1.542 -15.403 -3.837 1.00 95.25 189 LEU A CA 1
ATOM 1520 C C . LEU A 1 189 ? 2.885 -15.136 -3.154 1.00 95.25 189 LEU A C 1
ATOM 1522 O O . LEU A 1 189 ? 3.930 -15.169 -3.801 1.00 95.25 189 LEU A O 1
ATOM 1526 N N . VAL A 1 190 ? 2.865 -14.928 -1.834 1.00 95.31 190 VAL A N 1
ATOM 1527 C CA . VAL A 1 190 ? 4.083 -14.656 -1.058 1.00 95.31 190 VAL A CA 1
ATOM 1528 C C . VAL A 1 190 ? 5.081 -15.804 -1.202 1.00 95.31 190 VAL A C 1
ATOM 1530 O O . VAL A 1 190 ? 6.244 -15.578 -1.519 1.00 95.31 190 VAL A O 1
ATOM 1533 N N . SER A 1 191 ? 4.631 -17.048 -1.037 1.00 93.38 191 SER A N 1
ATOM 1534 C CA . SER A 1 191 ? 5.505 -18.224 -1.108 1.00 93.38 191 SER A CA 1
ATOM 1535 C C . SER A 1 191 ? 6.157 -18.395 -2.484 1.00 93.38 191 SER A C 1
ATOM 1537 O O . SER A 1 191 ? 7.356 -18.669 -2.562 1.00 93.38 191 SER A O 1
ATOM 1539 N N . ARG A 1 192 ? 5.388 -18.193 -3.564 1.00 92.31 192 ARG A N 1
ATOM 1540 C CA . ARG A 1 192 ? 5.862 -18.318 -4.949 1.00 92.31 192 ARG A CA 1
ATOM 1541 C C . ARG A 1 192 ? 6.898 -17.256 -5.290 1.00 92.31 192 ARG A C 1
ATOM 1543 O O . ARG A 1 192 ? 7.931 -17.590 -5.849 1.00 92.31 192 ARG A O 1
ATOM 1550 N N . TYR A 1 193 ? 6.645 -15.999 -4.934 1.00 90.88 193 TYR A N 1
ATOM 1551 C CA . TYR A 1 193 ? 7.495 -14.887 -5.369 1.00 90.88 193 TYR A CA 1
ATOM 1552 C C . TYR A 1 193 ? 8.618 -14.533 -4.384 1.00 90.88 193 TYR A C 1
ATOM 1554 O O . TYR A 1 193 ? 9.534 -13.806 -4.760 1.00 90.88 193 TYR A O 1
ATOM 1562 N N . CYS A 1 194 ? 8.617 -15.086 -3.164 1.00 88.88 194 CYS A N 1
ATOM 1563 C CA . CYS A 1 194 ? 9.786 -15.060 -2.277 1.00 88.88 194 CYS A CA 1
ATOM 1564 C C . CYS A 1 194 ? 10.808 -16.160 -2.594 1.00 88.88 194 CYS A C 1
ATOM 1566 O O . CYS A 1 194 ? 11.978 -16.012 -2.251 1.00 88.88 194 CYS A O 1
ATOM 1568 N N . LYS A 1 195 ? 10.397 -17.268 -3.216 1.00 69.69 195 LYS A N 1
ATOM 1569 C CA . LYS A 1 195 ? 11.304 -18.338 -3.638 1.00 69.69 195 LYS A CA 1
ATOM 1570 C C . LYS A 1 195 ? 11.610 -18.160 -5.118 1.00 69.69 195 LYS A C 1
ATOM 1572 O O . LYS A 1 195 ? 10.841 -18.610 -5.957 1.00 69.69 195 LYS A O 1
ATOM 1577 N N . ARG A 1 196 ? 12.745 -17.552 -5.467 1.00 56.44 196 ARG A N 1
ATOM 1578 C CA . ARG A 1 196 ? 13.285 -17.825 -6.803 1.00 56.44 196 ARG A CA 1
ATOM 1579 C C . ARG A 1 196 ? 13.757 -19.271 -6.797 1.00 56.44 196 ARG A C 1
ATOM 1581 O O . ARG A 1 196 ? 14.660 -19.610 -6.035 1.00 56.44 196 ARG A O 1
ATOM 1588 N N . GLU A 1 197 ? 13.139 -20.117 -7.619 1.00 38.84 197 GLU A N 1
ATOM 1589 C CA . GLU A 1 197 ? 13.838 -21.309 -8.084 1.00 38.84 197 GLU A CA 1
ATOM 1590 C C . GLU A 1 197 ? 15.173 -20.825 -8.652 1.00 38.84 197 GLU A C 1
ATOM 1592 O O . GLU A 1 197 ? 15.219 -19.928 -9.500 1.00 38.84 197 GLU A O 1
ATOM 1597 N N . ALA A 1 198 ? 16.262 -21.330 -8.078 1.00 31.75 198 ALA A N 1
ATOM 1598 C CA . ALA A 1 198 ? 17.565 -21.197 -8.689 1.00 31.75 198 ALA A CA 1
ATOM 1599 C C . ALA A 1 198 ? 17.452 -21.846 -10.071 1.00 31.75 198 ALA A C 1
ATOM 1601 O O . ALA A 1 198 ? 17.214 -23.051 -10.158 1.00 31.75 198 ALA A O 1
ATOM 1602 N N . ILE A 1 199 ? 17.535 -21.027 -11.119 1.00 32.72 199 ILE A N 1
ATOM 1603 C CA . ILE A 1 199 ? 17.853 -21.520 -12.459 1.00 32.72 199 ILE A CA 1
ATOM 1604 C C . ILE A 1 199 ? 19.338 -21.871 -12.456 1.00 32.72 199 ILE A C 1
ATOM 1606 O O . ILE A 1 199 ? 20.125 -21.019 -11.976 1.00 32.72 199 ILE A O 1
#

Radius of gyration: 19.08 Å; chains: 1; bounding box: 38×46×48 Å

InterPro domains:
  IPR005790 DNA polymerase III, delta subunit [PTHR34388] (4-196)
  IPR005790 DNA polymerase III, delta subunit [TIGR01128] (2-192)
  IPR008921 DNA polymerase III, clamp loader complex, gamma/delta/delta subunit, C-terminal [SSF48019] (75-194)
  IPR048466 DNA polymerase III delta subunit-like, C-terminal domain [PF21694] (73-193)

Secondary structure (DSSP, 8-state):
-HHHHHHHHHHTT-B--HHHHHHHHHHTTTTSTT----HHHHHHHHHHHHHHH-TTPBP-HHHHHHHSHHHHHHHHHHHHHHHHTT-HHHHHHHHHHHHHTT--HHHHHHHHHHHHHHHHHHHHHHHTT--HHHHHHHHT--HHHHHHHHHHTTT--HHHHHHHHHHHHHHHHHHHTTSS-HHHHHHHHHHHHH-----

pLDDT: mean 88.91, std 11.6, range [31.75, 97.44]